Protein AF-A0A3E0TW76-F1 (afdb_monomer_lite)

Sequence (184 aa):
MNSSKKVNTGFTLIELVVVIVILGILAAVAAPRFINLASDAHESVFNATFGNFRSGMDLAHYKWQASGAPTGAGAIDLVDDLDFNSLGYPAGTDDGTQVSSPQDCLAVFNGVLNTDLIAAIPAGDGNGIKNLAANVDVAVTNNADTCYYTFVSESKAVGYNARQFRYLYTTGDVVEFPAGFTIP

InterPro domains:
  IPR012902 Prokaryotic N-terminal methylation site [PF07963] (8-30)
  IPR012902 Prokaryotic N-terminal methylation site [PS00409] (9-29)
  IPR012902 Prokaryotic N-terminal methylation site [TIGR02532] (9-31)
  IPR045584 Pilin-like [SSF54523] (11-178)

Structure (mmCIF, N/CA/C/O backbone):
data_AF-A0A3E0TW76-F1
#
_entry.id   AF-A0A3E0TW76-F1
#
loop_
_atom_site.group_PDB
_atom_site.id
_atom_site.type_symbol
_atom_site.label_atom_id
_atom_site.label_alt_id
_atom_site.label_comp_id
_atom_site.label_asym_id
_atom_site.label_entity_id
_atom_site.label_seq_id
_atom_site.pdbx_PDB_ins_code
_atom_site.Cartn_x
_atom_site.Cartn_y
_atom_site.Cartn_z
_atom_site.occupancy
_atom_site.B_iso_or_equiv
_atom_site.auth_seq_id
_atom_site.auth_comp_id
_atom_site.auth_asym_id
_atom_site.auth_atom_id
_atom_site.pdbx_PDB_model_num
ATOM 1 N N . MET A 1 1 ? -54.229 47.141 27.190 1.00 50.56 1 MET A N 1
ATOM 2 C CA . MET A 1 1 ? -52.940 46.426 27.051 1.00 50.56 1 MET A CA 1
ATOM 3 C C . MET A 1 1 ? -53.164 44.992 27.502 1.00 50.56 1 MET A C 1
ATOM 5 O O . MET A 1 1 ? -53.262 44.759 28.698 1.00 50.56 1 MET A O 1
ATOM 9 N N . ASN A 1 2 ? -53.381 44.061 26.570 1.00 48.06 2 ASN A N 1
ATOM 10 C CA . ASN A 1 2 ? -53.657 42.665 26.914 1.00 48.06 2 ASN A CA 1
ATOM 11 C C . ASN A 1 2 ? -52.320 41.916 27.010 1.00 48.06 2 ASN A C 1
ATOM 13 O O . ASN A 1 2 ? -51.624 41.768 26.007 1.00 48.06 2 ASN A O 1
ATOM 17 N N . SER A 1 3 ? -51.918 41.537 28.224 1.00 64.62 3 SER A N 1
ATOM 18 C CA . SER A 1 3 ? -50.638 40.871 28.477 1.00 64.62 3 SER A CA 1
ATOM 19 C C . SER A 1 3 ? -50.793 39.368 28.246 1.00 64.62 3 SER A C 1
ATOM 21 O O . SER A 1 3 ? -51.400 38.661 29.050 1.00 64.62 3 SER A O 1
ATOM 23 N N . SER A 1 4 ? -50.278 38.885 27.115 1.00 64.81 4 SER A N 1
ATOM 24 C CA . SER A 1 4 ? -50.214 37.459 26.792 1.00 64.81 4 SER A CA 1
ATOM 25 C C . SER A 1 4 ? -49.221 36.766 27.732 1.00 64.81 4 SER A C 1
ATOM 27 O O . SER A 1 4 ? -48.008 36.862 27.542 1.00 64.81 4 SER A O 1
ATOM 29 N N . LYS A 1 5 ? -49.723 36.057 28.752 1.00 66.00 5 LYS A N 1
ATOM 30 C CA . LYS A 1 5 ? -48.912 35.178 29.610 1.00 66.00 5 LYS A CA 1
ATOM 31 C C . LYS A 1 5 ? -48.289 34.071 28.752 1.00 66.00 5 LYS A C 1
ATOM 33 O O . LYS A 1 5 ? -48.994 33.179 28.291 1.00 66.00 5 LYS A O 1
ATOM 38 N N . LYS A 1 6 ? -46.967 34.103 28.558 1.00 68.62 6 LYS A N 1
ATOM 39 C CA . LYS A 1 6 ? -46.224 32.943 28.048 1.00 68.62 6 LYS A CA 1
ATOM 40 C C . LYS A 1 6 ? -46.220 31.857 29.125 1.00 68.62 6 LYS A C 1
ATOM 42 O O . LYS A 1 6 ? -45.732 32.084 30.230 1.00 68.62 6 LYS A O 1
ATOM 47 N N . VAL A 1 7 ? -46.787 30.697 28.808 1.00 71.62 7 VAL A N 1
ATOM 48 C CA . VAL A 1 7 ? -46.687 29.493 29.636 1.00 71.62 7 VAL A CA 1
ATOM 49 C C . VAL A 1 7 ? -45.304 28.898 29.393 1.00 71.62 7 VAL A C 1
ATOM 51 O O . VAL A 1 7 ? -45.018 28.428 28.297 1.00 71.62 7 VAL A O 1
ATOM 54 N N . ASN A 1 8 ? -44.434 28.945 30.400 1.00 67.31 8 ASN A N 1
ATOM 55 C CA . ASN A 1 8 ? -43.182 28.197 30.375 1.00 67.31 8 ASN A CA 1
ATOM 56 C C . ASN A 1 8 ? -43.499 26.751 30.769 1.00 67.31 8 ASN A C 1
ATOM 58 O O . ASN A 1 8 ? -43.614 26.434 31.952 1.00 67.31 8 ASN A O 1
ATOM 62 N N . THR A 1 9 ? -43.695 25.887 29.777 1.00 74.69 9 THR A N 1
ATOM 63 C CA . THR A 1 9 ? -43.746 24.435 29.969 1.00 74.69 9 THR A CA 1
ATOM 64 C C . THR A 1 9 ? -42.329 23.940 30.247 1.00 74.69 9 THR A C 1
ATOM 66 O O . THR A 1 9 ? -41.516 23.833 29.331 1.00 74.69 9 THR A O 1
ATOM 69 N N . GLY A 1 10 ? -42.003 23.717 31.521 1.00 75.19 10 GLY A N 1
ATOM 70 C CA . GLY A 1 10 ? -40.748 23.079 31.920 1.00 75.19 10 GLY A CA 1
ATOM 71 C C . GLY A 1 10 ? -40.769 21.577 31.628 1.00 75.19 10 GLY A C 1
ATOM 72 O O . GLY A 1 10 ? -41.816 20.943 31.743 1.00 75.19 10 GLY A O 1
ATOM 73 N N . PHE A 1 11 ? -39.611 21.022 31.264 1.00 80.25 11 PHE A N 1
ATOM 74 C CA . PHE A 1 11 ? -39.403 19.579 31.115 1.00 80.25 11 PHE A CA 1
ATOM 75 C C . PHE A 1 11 ? -39.557 18.888 32.476 1.00 80.25 11 PHE A C 1
ATOM 77 O O . PHE A 1 11 ? -39.113 19.424 33.497 1.00 80.25 11 PHE A O 1
ATOM 84 N N . THR A 1 12 ? -40.178 17.709 32.519 1.00 90.25 12 THR A N 1
ATOM 85 C CA . THR A 1 12 ? -40.332 16.979 33.786 1.00 90.25 12 THR A CA 1
ATOM 86 C C . THR A 1 12 ? -39.056 16.199 34.125 1.00 90.25 12 THR A C 1
ATOM 88 O O . THR A 1 12 ? -38.342 15.734 33.237 1.00 90.25 12 THR A O 1
ATOM 91 N N . LEU A 1 13 ? -38.751 16.024 35.418 1.00 90.25 13 LEU A N 1
ATOM 92 C CA . LEU A 1 13 ? -37.566 15.256 35.843 1.00 90.25 13 LEU A CA 1
ATOM 93 C C . LEU A 1 13 ? -37.613 13.806 35.338 1.00 90.25 13 LEU A C 1
ATOM 95 O O . LEU A 1 13 ? -36.586 13.262 34.945 1.00 90.25 13 LEU A O 1
ATOM 99 N N . ILE A 1 14 ? -38.804 13.197 35.305 1.00 92.44 14 ILE A N 1
ATOM 100 C CA . ILE A 1 14 ? -38.995 11.829 34.802 1.00 92.44 14 ILE A CA 1
ATOM 101 C C . ILE A 1 14 ? -38.651 11.722 33.311 1.00 92.44 14 ILE A C 1
ATOM 103 O O . ILE A 1 14 ? -38.035 10.750 32.889 1.00 92.44 14 ILE A O 1
ATOM 107 N N . GLU A 1 15 ? -38.988 12.737 32.522 1.00 91.25 15 GLU A N 1
ATOM 108 C CA . GLU A 1 15 ? -38.760 12.764 31.077 1.00 91.25 15 GLU A CA 1
ATOM 109 C C . GLU A 1 15 ? -37.266 12.853 30.758 1.00 91.25 15 GLU A C 1
ATOM 111 O O . GLU A 1 15 ? -36.769 12.123 29.905 1.00 91.25 15 GLU A O 1
ATOM 116 N N . LEU A 1 16 ? -36.515 13.645 31.528 1.00 91.62 16 LEU A N 1
ATOM 117 C CA . LEU A 1 16 ? -35.059 13.687 31.409 1.00 91.62 16 LEU A CA 1
ATOM 118 C C . LEU A 1 16 ? -34.404 12.360 31.836 1.00 91.62 16 LEU A C 1
ATOM 120 O O . LEU A 1 16 ? -33.486 11.889 31.164 1.00 91.62 16 LEU A O 1
ATOM 124 N N . VAL A 1 17 ? -34.897 11.721 32.904 1.00 94.56 17 VAL A N 1
ATOM 125 C CA . VAL A 1 17 ? -34.381 10.423 33.377 1.00 94.56 17 VAL A CA 1
ATOM 126 C C . VAL A 1 17 ? -34.631 9.308 32.359 1.00 94.56 17 VAL A C 1
ATOM 128 O O . VAL A 1 17 ? -33.732 8.523 32.068 1.00 94.56 17 VAL A O 1
ATOM 131 N N . VAL A 1 18 ?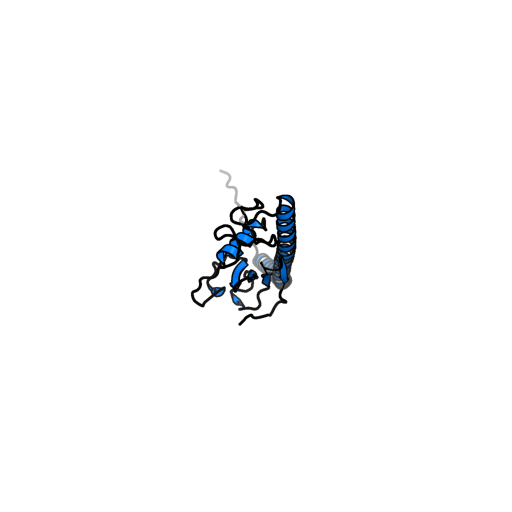 -35.827 9.237 31.774 1.00 95.12 18 VAL A N 1
ATOM 132 C CA . VAL A 1 18 ? -36.144 8.216 30.766 1.00 95.12 18 VAL A CA 1
ATOM 133 C C . VAL A 1 18 ? -35.265 8.383 29.524 1.00 95.12 18 VAL A C 1
ATOM 135 O O . VAL A 1 18 ? -34.766 7.388 29.001 1.00 95.12 18 VAL A O 1
ATOM 138 N N . VAL A 1 19 ? -34.997 9.618 29.088 1.00 95.44 19 VAL A N 1
ATOM 139 C CA . VAL A 1 19 ? -34.123 9.878 27.932 1.00 95.44 19 VAL A CA 1
ATOM 140 C C . VAL A 1 19 ? -32.701 9.378 28.180 1.00 95.44 19 VAL A C 1
ATOM 142 O O . VAL A 1 19 ? -32.167 8.655 27.340 1.00 95.44 19 VAL A O 1
ATOM 145 N N . ILE A 1 20 ? -32.090 9.686 29.329 1.00 95.81 20 ILE A N 1
ATOM 146 C CA . ILE A 1 20 ? -30.723 9.214 29.616 1.00 95.81 20 ILE A CA 1
ATOM 147 C C . ILE A 1 20 ? -30.656 7.690 29.774 1.00 95.81 20 ILE A C 1
ATOM 149 O O . ILE A 1 20 ? -29.659 7.089 29.381 1.00 95.81 20 ILE A O 1
ATOM 153 N N . VAL A 1 21 ? -31.714 7.048 30.287 1.00 96.62 21 VAL A N 1
ATOM 154 C CA . VAL A 1 21 ? -31.793 5.581 30.380 1.00 96.62 21 VAL A CA 1
ATOM 155 C C . VAL A 1 21 ? -31.866 4.957 28.988 1.00 96.62 21 VAL A C 1
ATOM 157 O O . VAL A 1 21 ? -31.119 4.024 28.701 1.00 96.62 21 VAL A O 1
ATOM 160 N N . ILE A 1 22 ? -32.711 5.490 28.100 1.00 96.94 22 ILE A N 1
ATOM 161 C CA . ILE A 1 22 ? -32.808 5.013 26.715 1.00 96.94 22 ILE A CA 1
ATOM 162 C C . ILE A 1 22 ? -31.471 5.210 25.989 1.00 96.94 22 ILE A C 1
ATOM 164 O O . ILE A 1 22 ? -30.974 4.267 25.373 1.00 96.94 22 ILE A O 1
ATOM 168 N N . LEU A 1 23 ? -30.850 6.391 26.106 1.00 96.50 23 LEU A N 1
ATOM 169 C CA . LEU A 1 23 ? -29.531 6.658 25.522 1.00 96.50 23 LEU A CA 1
ATOM 170 C C . LEU A 1 23 ? -28.453 5.723 26.091 1.00 96.50 23 LEU A C 1
ATOM 172 O O . LEU A 1 23 ? -27.610 5.245 25.336 1.00 96.50 23 LEU A O 1
ATOM 176 N N . GLY A 1 24 ? -28.509 5.401 27.387 1.00 96.75 24 GLY A N 1
ATOM 177 C CA . GLY A 1 24 ? -27.600 4.450 28.028 1.00 96.75 24 GLY A CA 1
ATOM 178 C C . GLY A 1 24 ? -27.726 3.030 27.471 1.00 96.75 24 GLY A C 1
ATOM 179 O O . GLY A 1 24 ? -26.714 2.397 27.172 1.00 96.75 24 GLY A O 1
ATOM 180 N N . ILE A 1 25 ? -28.954 2.542 27.264 1.00 96.75 25 ILE A N 1
ATOM 181 C CA . ILE A 1 25 ? -29.200 1.216 26.672 1.00 96.75 25 ILE A CA 1
ATOM 182 C C . ILE A 1 25 ? -28.726 1.182 25.214 1.00 96.75 25 ILE A C 1
ATOM 184 O O . ILE A 1 25 ? -28.032 0.243 24.822 1.00 96.75 25 ILE A O 1
ATOM 188 N N . LEU A 1 26 ? -29.053 2.213 24.422 1.00 96.44 26 LEU A N 1
ATOM 189 C CA . LEU A 1 26 ? -28.612 2.322 23.027 1.00 96.44 26 LEU A CA 1
ATOM 190 C C . LEU A 1 26 ? -27.082 2.354 22.917 1.00 96.44 26 LEU A C 1
ATOM 192 O O . LEU A 1 26 ? -26.518 1.662 22.070 1.00 96.44 26 LEU A O 1
ATOM 196 N N . ALA A 1 27 ? -26.405 3.092 23.799 1.00 92.81 27 ALA A N 1
ATOM 197 C CA . ALA A 1 27 ? -24.947 3.136 23.841 1.00 92.81 27 ALA A CA 1
ATOM 198 C C . ALA A 1 27 ? -24.338 1.770 24.201 1.00 92.81 27 ALA A C 1
ATOM 200 O O . ALA A 1 27 ? -23.388 1.336 23.549 1.00 92.81 27 ALA A O 1
ATOM 201 N N . ALA A 1 28 ? -24.908 1.061 25.182 1.00 93.94 28 ALA A N 1
ATOM 202 C CA . ALA A 1 28 ? -24.406 -0.240 25.626 1.00 93.94 28 ALA A CA 1
ATOM 203 C C . ALA A 1 28 ? -24.466 -1.317 24.528 1.00 93.94 28 ALA A C 1
ATOM 205 O O . ALA A 1 28 ? -23.555 -2.138 24.427 1.00 93.94 28 ALA A O 1
ATOM 206 N N . VAL A 1 29 ? -25.503 -1.309 23.681 1.00 92.69 29 VAL A N 1
ATOM 207 C CA . VAL A 1 29 ? -25.623 -2.270 22.567 1.00 92.69 29 VAL A CA 1
ATOM 208 C C . VAL A 1 29 ? -24.840 -1.851 21.320 1.00 92.69 29 VAL A C 1
ATOM 210 O O . VAL A 1 29 ? -24.389 -2.713 20.565 1.00 92.69 29 VAL A O 1
ATOM 213 N N . ALA A 1 30 ? -24.667 -0.546 21.087 1.00 89.44 30 ALA A N 1
ATOM 214 C CA . ALA A 1 30 ? -23.972 -0.029 19.910 1.00 89.44 30 ALA A CA 1
ATOM 215 C C . ALA A 1 30 ? -22.442 -0.067 20.051 1.00 89.44 30 ALA A C 1
ATOM 217 O O . ALA A 1 30 ? -21.754 -0.352 19.070 1.00 89.44 30 ALA A O 1
ATOM 218 N N . ALA A 1 31 ? -21.904 0.173 21.253 1.00 87.00 31 ALA A N 1
ATOM 219 C CA . ALA A 1 31 ? -20.462 0.306 21.465 1.00 87.00 31 ALA A CA 1
ATOM 220 C C . ALA A 1 31 ? -19.637 -0.922 21.011 1.00 87.00 31 ALA A C 1
ATOM 222 O O . ALA A 1 31 ? -18.668 -0.722 20.277 1.00 87.00 31 ALA A O 1
ATOM 223 N N . PRO A 1 32 ? -20.008 -2.184 21.325 1.00 83.94 32 PRO A N 1
ATOM 224 C CA . PRO A 1 32 ? -19.229 -3.346 20.883 1.00 83.94 32 PRO A CA 1
ATOM 225 C C . PRO A 1 32 ? -19.228 -3.525 19.359 1.00 83.94 32 PRO A C 1
ATOM 227 O O . PRO A 1 32 ? -18.218 -3.910 18.777 1.00 83.94 32 PRO A O 1
ATOM 230 N N . ARG A 1 33 ? -20.351 -3.219 18.693 1.00 83.69 33 ARG A N 1
ATOM 231 C CA . ARG A 1 33 ? -20.452 -3.307 17.227 1.00 83.69 33 ARG A CA 1
ATOM 232 C C . ARG A 1 33 ? -19.606 -2.249 16.534 1.00 83.69 33 ARG A C 1
ATOM 234 O O . ARG A 1 33 ? -19.002 -2.544 15.511 1.00 83.69 33 ARG A O 1
ATOM 241 N N . PHE A 1 34 ? -19.565 -1.042 17.091 1.00 82.19 34 PHE A N 1
ATOM 242 C CA . PHE A 1 34 ? -18.766 0.047 16.542 1.00 82.19 34 PHE A CA 1
ATOM 243 C C . PHE A 1 34 ? -17.263 -0.270 16.577 1.00 82.19 34 PHE A C 1
ATOM 245 O O . PHE A 1 34 ? -16.566 0.000 15.606 1.00 82.19 34 PHE A O 1
ATOM 252 N N . ILE A 1 35 ? -16.782 -0.902 17.654 1.00 79.25 35 ILE A N 1
ATOM 253 C CA . ILE A 1 35 ? -15.375 -1.317 17.785 1.00 79.25 35 ILE A CA 1
ATOM 254 C C . ILE A 1 35 ? -15.000 -2.361 16.722 1.00 79.25 35 ILE A C 1
ATOM 256 O O . ILE A 1 35 ? -13.978 -2.205 16.061 1.00 79.25 35 ILE A O 1
ATOM 260 N N . ASN A 1 36 ? -15.835 -3.383 16.510 1.00 79.44 36 ASN A N 1
ATOM 261 C CA . ASN A 1 36 ? -15.559 -4.413 15.499 1.00 79.44 36 ASN A CA 1
ATOM 262 C C . ASN A 1 36 ? -15.603 -3.849 14.071 1.00 79.44 36 ASN A C 1
ATOM 264 O O . ASN A 1 36 ? -14.738 -4.161 13.264 1.00 79.44 36 ASN A O 1
ATOM 268 N N . LEU A 1 37 ? -16.559 -2.956 13.782 1.00 82.94 37 LEU A N 1
ATOM 269 C CA . LEU A 1 37 ? -16.687 -2.341 12.460 1.00 82.94 37 LEU A CA 1
ATOM 270 C C . LEU A 1 37 ? -15.447 -1.526 12.066 1.00 82.94 37 LEU A C 1
ATOM 272 O O . LEU A 1 37 ? -15.094 -1.493 10.892 1.00 82.94 37 LEU A O 1
ATOM 276 N N . ALA A 1 38 ? -14.792 -0.866 13.025 1.00 80.69 38 ALA A N 1
ATOM 277 C CA . ALA A 1 38 ? -13.563 -0.128 12.753 1.00 80.69 38 ALA A CA 1
ATOM 278 C C . ALA A 1 38 ? -12.426 -1.061 12.301 1.00 80.69 38 ALA A C 1
ATOM 280 O O . ALA A 1 38 ? -11.737 -0.744 11.333 1.00 80.69 38 ALA A O 1
ATOM 281 N N . SER A 1 39 ? -12.292 -2.224 12.949 1.00 80.38 39 SER A N 1
ATOM 282 C CA . SER A 1 39 ? -11.278 -3.222 12.593 1.00 80.38 39 SER A CA 1
ATOM 283 C C . SER A 1 39 ? -11.565 -3.890 11.251 1.00 80.38 39 SER A C 1
ATOM 285 O O . SER A 1 39 ? -10.690 -3.938 10.387 1.00 80.38 39 SER A O 1
ATOM 287 N N . ASP A 1 40 ? -12.820 -4.282 11.013 1.00 83.81 40 ASP A N 1
ATOM 288 C CA . ASP A 1 40 ? -13.251 -4.838 9.726 1.00 83.81 40 ASP A CA 1
ATOM 289 C C . ASP A 1 40 ? -13.025 -3.833 8.578 1.00 83.81 40 ASP A C 1
ATOM 291 O O . ASP A 1 40 ? -12.599 -4.198 7.478 1.00 83.81 40 ASP A O 1
ATOM 295 N N . ALA A 1 41 ? -13.280 -2.542 8.826 1.00 85.62 41 ALA A N 1
ATOM 296 C CA . ALA A 1 41 ? -13.028 -1.485 7.854 1.00 85.62 41 ALA A CA 1
ATOM 297 C C . ALA A 1 41 ? -11.532 -1.340 7.552 1.00 85.62 41 ALA A C 1
ATOM 299 O O . ALA A 1 41 ? -11.156 -1.246 6.383 1.00 85.62 41 ALA A O 1
ATOM 300 N N . HIS A 1 42 ? -10.673 -1.364 8.574 1.00 83.56 42 HIS A N 1
ATOM 301 C CA . HIS A 1 42 ? -9.227 -1.308 8.379 1.00 83.56 42 HIS A CA 1
ATOM 302 C C . HIS A 1 42 ? -8.712 -2.514 7.582 1.00 83.56 42 HIS A C 1
ATOM 304 O O . HIS A 1 42 ? -7.933 -2.355 6.637 1.00 83.56 42 HIS A O 1
ATOM 310 N N . GLU A 1 43 ? -9.209 -3.713 7.894 1.00 85.62 43 GLU A N 1
ATOM 311 C CA . GLU A 1 43 ? -8.870 -4.933 7.167 1.00 85.62 43 GLU A CA 1
ATOM 312 C C . GLU A 1 43 ? -9.278 -4.844 5.690 1.00 85.62 43 GLU A C 1
ATOM 314 O O . GLU A 1 43 ? -8.497 -5.188 4.795 1.00 85.62 43 GLU A O 1
ATOM 319 N N . SER A 1 44 ? -10.478 -4.322 5.425 1.00 90.19 44 SER A N 1
ATOM 320 C CA . SER A 1 44 ? -10.974 -4.098 4.070 1.00 90.19 44 SER A CA 1
ATOM 321 C C . SER A 1 44 ? -10.111 -3.100 3.295 1.00 90.19 44 SER A C 1
ATOM 323 O O . SER A 1 44 ? -9.842 -3.331 2.116 1.00 90.19 44 SER A O 1
ATOM 325 N N . VAL A 1 45 ? -9.671 -2.006 3.927 1.00 90.75 45 VAL A N 1
ATOM 326 C CA . VAL A 1 45 ? -8.808 -1.000 3.285 1.00 90.75 45 VAL A CA 1
ATOM 327 C C . VAL A 1 45 ? -7.445 -1.598 2.939 1.00 90.75 45 VAL A C 1
ATOM 329 O O . VAL A 1 45 ? -6.956 -1.387 1.827 1.00 90.75 45 VAL A O 1
ATOM 332 N N . PHE A 1 46 ? -6.854 -2.394 3.836 1.00 91.25 46 PHE A N 1
ATOM 333 C CA . PHE A 1 46 ? -5.610 -3.106 3.538 1.00 91.25 46 PHE A CA 1
ATOM 334 C C . PHE A 1 46 ? -5.785 -4.050 2.343 1.00 91.25 46 PHE A C 1
ATOM 336 O O . PHE A 1 46 ? -5.014 -3.974 1.389 1.00 91.25 46 PHE A O 1
ATOM 343 N N . ASN A 1 47 ? -6.810 -4.911 2.365 1.00 92.31 47 ASN A N 1
ATOM 344 C CA . ASN A 1 47 ? -7.036 -5.907 1.311 1.00 92.31 47 ASN A CA 1
ATOM 345 C C . ASN A 1 47 ? -7.255 -5.240 -0.054 1.00 92.31 47 ASN A C 1
ATOM 347 O O . ASN A 1 47 ? -6.696 -5.677 -1.061 1.00 92.31 47 ASN A O 1
ATOM 351 N N . ALA A 1 48 ? -8.030 -4.152 -0.076 1.00 94.62 48 ALA A N 1
ATOM 352 C CA . ALA A 1 48 ? -8.241 -3.349 -1.273 1.00 94.62 48 ALA A CA 1
ATOM 353 C C . ALA A 1 48 ? -6.929 -2.729 -1.771 1.00 94.62 48 ALA A C 1
ATOM 355 O O . ALA A 1 48 ? -6.612 -2.828 -2.954 1.00 94.62 48 ALA A O 1
ATOM 356 N N . THR A 1 49 ? -6.137 -2.139 -0.874 1.00 95.50 49 THR A N 1
ATOM 357 C CA . THR A 1 49 ? -4.872 -1.495 -1.252 1.00 95.50 49 THR A CA 1
ATOM 358 C C . THR A 1 49 ? -3.854 -2.504 -1.764 1.00 95.50 49 THR A C 1
ATOM 360 O O . THR A 1 49 ? -3.241 -2.262 -2.795 1.00 95.50 49 THR A O 1
ATOM 363 N N . PHE A 1 50 ? -3.709 -3.656 -1.108 1.00 95.06 50 PHE A N 1
ATOM 364 C CA . PHE A 1 50 ? -2.824 -4.734 -1.552 1.00 95.06 50 PHE A CA 1
ATOM 365 C C . PHE A 1 50 ? -3.202 -5.241 -2.953 1.00 95.06 50 PHE A C 1
ATOM 367 O O . PHE A 1 50 ? -2.343 -5.349 -3.831 1.00 95.06 50 PHE A O 1
ATOM 374 N N . GLY A 1 51 ? -4.493 -5.502 -3.189 1.00 95.56 51 GLY A N 1
ATOM 375 C CA . GLY A 1 51 ? -4.988 -5.933 -4.499 1.00 95.56 51 GLY A CA 1
ATOM 376 C C . GLY A 1 51 ? -4.789 -4.878 -5.591 1.00 95.56 51 GLY A C 1
ATOM 377 O O . GLY A 1 51 ? -4.346 -5.204 -6.697 1.00 95.56 51 GLY A O 1
ATOM 378 N N . ASN A 1 52 ? -5.058 -3.610 -5.271 1.00 96.06 52 ASN A N 1
ATOM 379 C CA . ASN A 1 52 ? -4.848 -2.486 -6.183 1.00 96.06 52 ASN A CA 1
ATOM 380 C C . ASN A 1 52 ? -3.366 -2.285 -6.493 1.00 96.06 52 ASN A C 1
ATOM 382 O O . ASN A 1 52 ? -3.019 -2.090 -7.652 1.00 96.06 52 ASN A O 1
ATOM 386 N N . PHE A 1 53 ? -2.497 -2.389 -5.486 1.00 96.75 53 PHE A N 1
ATOM 387 C CA . PHE A 1 53 ? -1.057 -2.236 -5.656 1.00 96.75 53 PHE A CA 1
ATOM 388 C C . PHE A 1 53 ? -0.529 -3.325 -6.584 1.00 96.75 53 PHE A C 1
ATOM 390 O O . PHE A 1 53 ? 0.096 -3.013 -7.589 1.00 96.75 53 PHE A O 1
ATOM 397 N N . ARG A 1 54 ? -0.873 -4.595 -6.333 1.00 96.25 54 ARG A N 1
ATOM 398 C CA . ARG A 1 54 ? -0.495 -5.709 -7.214 1.00 96.25 54 ARG A CA 1
ATOM 399 C C . ARG A 1 54 ? -0.967 -5.493 -8.656 1.00 96.25 54 ARG A C 1
ATOM 401 O O . ARG A 1 54 ? -0.181 -5.645 -9.583 1.00 96.25 54 ARG A O 1
ATOM 408 N N . SER A 1 55 ? -2.222 -5.087 -8.837 1.00 95.75 55 SER A N 1
ATOM 409 C CA . SER A 1 55 ? -2.777 -4.810 -10.170 1.00 95.75 55 SER A CA 1
ATOM 410 C C . SER A 1 55 ? -2.075 -3.632 -10.857 1.00 95.75 55 SER A C 1
ATOM 412 O O . SER A 1 55 ? -1.859 -3.653 -12.067 1.00 95.75 55 SER A O 1
ATOM 414 N N . GLY A 1 56 ? -1.702 -2.605 -10.091 1.00 94.81 56 GLY A N 1
ATOM 415 C CA . GLY A 1 56 ? -0.942 -1.464 -10.584 1.00 94.81 56 GLY A CA 1
ATOM 416 C C . GLY A 1 56 ? 0.484 -1.844 -10.989 1.00 94.81 56 GLY A C 1
ATOM 417 O O . GLY A 1 56 ? 0.955 -1.384 -12.025 1.00 94.81 56 GLY A O 1
ATOM 418 N N . MET A 1 57 ? 1.142 -2.731 -10.237 1.00 95.38 57 MET A N 1
ATOM 419 C CA . MET A 1 57 ? 2.459 -3.273 -10.591 1.00 95.38 57 MET A CA 1
ATOM 420 C C . MET A 1 57 ? 2.408 -4.056 -11.908 1.00 95.38 57 MET A C 1
ATOM 422 O O . MET A 1 57 ? 3.251 -3.847 -12.781 1.00 95.38 57 MET A O 1
ATOM 426 N N . ASP A 1 58 ? 1.386 -4.900 -12.088 1.00 95.06 58 ASP A N 1
ATOM 427 C CA . ASP A 1 58 ? 1.167 -5.633 -13.341 1.00 95.06 58 ASP A CA 1
ATOM 428 C C . ASP A 1 58 ? 0.937 -4.661 -14.513 1.00 95.06 58 ASP A C 1
ATOM 430 O O . ASP A 1 58 ? 1.532 -4.803 -15.583 1.00 95.06 58 ASP A O 1
ATOM 434 N N . LEU A 1 59 ? 0.123 -3.619 -14.307 1.00 94.00 59 LEU A N 1
ATOM 435 C CA . LEU A 1 59 ? -0.108 -2.575 -15.307 1.00 94.00 59 LEU A CA 1
ATOM 436 C C . LEU A 1 59 ? 1.179 -1.818 -15.665 1.00 94.00 59 LEU A C 1
ATOM 438 O O . LEU A 1 59 ? 1.420 -1.560 -16.847 1.00 94.00 59 LEU A O 1
ATOM 442 N N . ALA A 1 60 ? 2.003 -1.478 -14.673 1.00 93.62 60 ALA A N 1
ATOM 443 C CA . ALA A 1 60 ? 3.300 -0.839 -14.870 1.00 93.62 60 ALA A CA 1
ATOM 444 C C . ALA A 1 60 ? 4.208 -1.694 -15.751 1.00 93.62 60 ALA A C 1
ATOM 446 O O . ALA A 1 60 ? 4.743 -1.215 -16.753 1.00 93.62 60 ALA A O 1
ATOM 447 N N . HIS A 1 61 ? 4.296 -2.983 -15.433 1.00 93.81 61 HIS A N 1
ATOM 448 C CA . HIS A 1 61 ? 5.076 -3.940 -16.198 1.00 93.81 61 HIS A CA 1
ATOM 449 C C . HIS A 1 61 ? 4.566 -4.085 -17.642 1.00 93.81 61 HIS A C 1
ATOM 451 O O . HIS A 1 61 ? 5.353 -4.090 -18.590 1.00 93.81 61 HIS A O 1
ATOM 457 N N . TYR A 1 62 ? 3.248 -4.133 -17.854 1.00 93.56 62 TYR A N 1
ATOM 458 C CA . TYR A 1 62 ? 2.683 -4.198 -19.205 1.00 93.56 62 TYR A CA 1
ATOM 459 C C . TYR A 1 62 ? 2.932 -2.934 -20.020 1.00 93.56 62 TYR A C 1
ATOM 461 O O . TYR A 1 62 ? 3.281 -3.030 -21.199 1.00 93.56 62 TYR A O 1
ATOM 469 N N . LYS A 1 63 ? 2.796 -1.750 -19.411 1.00 92.38 63 LYS A N 1
ATOM 470 C CA . LYS A 1 63 ? 3.167 -0.497 -20.078 1.00 92.38 63 LYS A CA 1
ATOM 471 C C . LYS A 1 63 ? 4.646 -0.499 -20.458 1.00 92.38 63 LYS A C 1
ATOM 473 O O . LYS A 1 63 ? 4.979 -0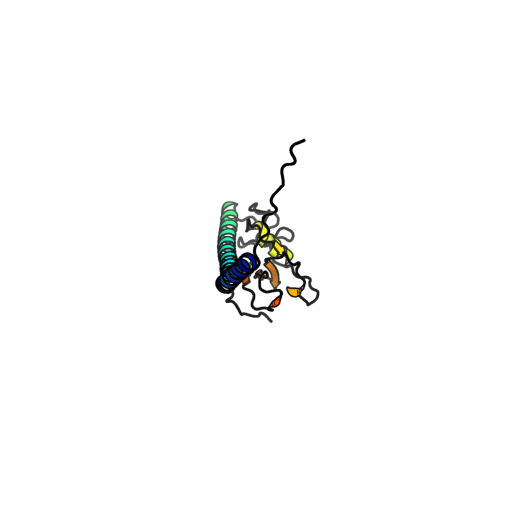.077 -21.559 1.00 92.38 63 LYS A O 1
ATOM 478 N N . TRP A 1 64 ? 5.515 -1.027 -19.600 1.00 92.81 64 TRP A N 1
ATOM 479 C CA . TRP A 1 64 ? 6.948 -1.118 -19.874 1.00 92.81 64 TRP A CA 1
ATOM 480 C C . TRP A 1 64 ? 7.264 -1.969 -21.093 1.00 92.81 64 TRP A C 1
ATOM 482 O O . TRP A 1 64 ? 7.989 -1.531 -21.989 1.00 92.81 64 TRP A O 1
ATOM 492 N N . GLN A 1 65 ? 6.644 -3.143 -21.185 1.00 93.25 65 GLN A N 1
ATOM 493 C CA . GLN A 1 65 ? 6.776 -3.998 -22.359 1.00 93.25 65 GLN A CA 1
ATOM 494 C C . GLN A 1 65 ? 6.245 -3.307 -23.624 1.00 93.25 65 GLN A C 1
ATOM 496 O O . GLN A 1 65 ? 6.901 -3.336 -24.666 1.00 93.25 65 GLN A O 1
ATOM 501 N N . ALA A 1 66 ? 5.083 -2.652 -23.533 1.00 93.00 66 ALA A N 1
ATOM 502 C CA . ALA A 1 66 ? 4.459 -1.961 -24.661 1.00 93.00 66 ALA A CA 1
ATOM 503 C C . ALA A 1 66 ? 5.282 -0.761 -25.163 1.00 93.00 66 ALA A C 1
ATOM 505 O O . ALA A 1 66 ? 5.304 -0.495 -26.364 1.00 93.00 66 ALA A O 1
ATOM 506 N N . SER A 1 67 ? 5.993 -0.077 -24.266 1.00 91.69 67 SER A N 1
ATOM 507 C CA . SER A 1 67 ? 6.880 1.049 -24.581 1.00 91.69 67 SER A CA 1
ATOM 508 C C . SER A 1 67 ? 8.257 0.626 -25.110 1.00 91.69 67 SER A C 1
ATOM 510 O O . SER A 1 67 ? 9.110 1.478 -25.345 1.00 91.69 67 SER A O 1
ATOM 512 N N . GLY A 1 68 ? 8.493 -0.673 -25.323 1.00 91.12 68 GLY A N 1
ATOM 513 C CA . GLY A 1 68 ? 9.754 -1.178 -25.869 1.00 91.12 68 GLY A CA 1
ATOM 514 C C . GLY A 1 68 ? 10.854 -1.370 -24.826 1.00 91.12 68 GLY A C 1
ATOM 515 O O . GLY A 1 68 ? 12.029 -1.281 -25.176 1.00 91.12 68 GLY A O 1
ATOM 516 N N . ALA A 1 69 ? 10.478 -1.655 -23.576 1.00 90.00 69 ALA A N 1
ATOM 517 C CA . ALA A 1 69 ? 11.389 -1.932 -22.468 1.00 90.00 69 ALA A CA 1
ATOM 518 C C . ALA A 1 69 ? 12.362 -0.778 -22.121 1.00 90.00 69 ALA A C 1
ATOM 520 O O . ALA A 1 69 ? 13.576 -0.998 -22.045 1.00 90.00 69 ALA A O 1
ATOM 521 N N . PRO A 1 70 ? 11.867 0.461 -21.914 1.00 85.19 70 PRO A N 1
ATOM 522 C CA . PRO A 1 70 ? 12.721 1.589 -21.555 1.00 85.19 70 PRO A CA 1
ATOM 523 C C . PRO A 1 70 ? 13.340 1.391 -20.164 1.00 85.19 70 PRO A C 1
ATOM 525 O O . PRO A 1 70 ? 12.666 0.991 -19.221 1.00 85.19 70 PRO A O 1
ATOM 528 N N . THR A 1 71 ? 14.628 1.682 -20.013 1.00 76.88 71 THR A N 1
ATOM 529 C CA . THR A 1 71 ? 15.328 1.596 -18.720 1.00 76.88 71 THR A CA 1
ATOM 530 C C . THR A 1 71 ? 15.838 2.962 -18.294 1.00 76.88 71 THR A C 1
ATOM 532 O O . THR A 1 71 ? 16.308 3.721 -19.143 1.00 76.88 71 THR A O 1
ATOM 535 N N . GLY A 1 72 ? 15.859 3.219 -16.988 1.00 72.25 72 GLY A N 1
ATOM 536 C CA . GLY A 1 72 ? 16.377 4.463 -16.417 1.00 72.25 72 GLY A CA 1
ATOM 537 C C . GLY A 1 72 ? 15.274 5.434 -16.008 1.00 72.25 72 GLY A C 1
ATOM 538 O O . GLY A 1 72 ? 14.123 5.030 -15.858 1.00 72.25 72 GLY A O 1
ATOM 539 N N . ALA A 1 73 ? 15.668 6.691 -15.795 1.00 70.50 73 ALA A N 1
ATOM 540 C CA . ALA A 1 73 ? 14.820 7.691 -15.162 1.00 70.50 73 ALA A CA 1
ATOM 541 C C . ALA A 1 73 ? 13.649 8.161 -16.045 1.00 70.50 73 ALA A C 1
ATOM 543 O O . ALA A 1 73 ? 13.853 8.402 -17.238 1.00 70.50 73 ALA A O 1
ATOM 544 N N . GLY A 1 74 ? 12.454 8.313 -15.465 1.00 70.19 74 GLY A N 1
ATOM 545 C CA . GLY A 1 74 ? 11.233 8.780 -16.130 1.00 70.19 74 GLY A CA 1
ATOM 546 C C . GLY A 1 74 ? 10.823 7.904 -17.313 1.00 70.19 74 GLY A C 1
ATOM 547 O O . GLY A 1 74 ? 10.409 8.404 -18.360 1.00 70.19 74 GLY A O 1
ATOM 548 N N . ALA A 1 75 ? 11.023 6.589 -17.198 1.00 72.00 75 ALA A N 1
ATOM 549 C CA . ALA A 1 75 ? 10.845 5.670 -18.315 1.00 72.00 75 ALA A CA 1
ATOM 550 C C . ALA A 1 75 ? 9.370 5.524 -18.730 1.00 72.00 75 ALA A C 1
ATOM 552 O O . ALA A 1 75 ? 9.101 5.271 -19.910 1.00 72.00 75 ALA A O 1
ATOM 553 N N . ILE A 1 76 ? 8.421 5.654 -17.788 1.00 79.50 76 ILE A N 1
ATOM 554 C CA . ILE A 1 76 ? 6.979 5.518 -18.047 1.00 79.50 76 ILE A CA 1
ATOM 555 C C . ILE A 1 76 ? 6.150 6.400 -17.119 1.00 79.50 76 ILE A C 1
ATOM 557 O O . ILE A 1 76 ? 6.210 6.255 -15.902 1.00 79.50 76 ILE A O 1
ATOM 561 N N . ASP A 1 77 ? 5.257 7.177 -17.726 1.00 79.62 77 ASP A N 1
ATOM 562 C CA . ASP A 1 77 ? 4.195 7.910 -17.039 1.00 79.62 77 ASP A CA 1
ATOM 563 C C . ASP A 1 77 ? 2.993 6.987 -16.711 1.00 79.62 77 ASP A C 1
ATOM 565 O O . ASP A 1 77 ? 2.344 6.377 -17.589 1.00 79.62 77 ASP A O 1
ATOM 569 N N . LEU A 1 78 ? 2.717 6.834 -15.414 1.00 80.44 78 LEU A N 1
ATOM 570 C CA . LEU A 1 78 ? 1.568 6.117 -14.857 1.00 80.44 78 LEU A CA 1
ATOM 571 C C . LEU A 1 78 ? 0.649 7.064 -14.079 1.00 80.44 78 LEU A C 1
ATOM 573 O O . LEU A 1 78 ? -0.209 7.706 -14.680 1.00 80.44 78 LEU A O 1
ATOM 577 N N . VAL A 1 79 ? 0.753 7.051 -12.749 1.00 80.75 79 VAL A N 1
ATOM 578 C CA . VAL A 1 79 ? 0.246 8.106 -11.864 1.00 80.75 79 VAL A CA 1
ATOM 579 C C . VAL A 1 79 ? 1.355 9.137 -11.632 1.00 80.75 79 VAL A C 1
ATOM 581 O O . VAL A 1 79 ? 1.055 10.305 -11.404 1.00 80.75 79 VAL A O 1
ATOM 584 N N . ASP A 1 80 ? 2.613 8.697 -11.734 1.00 80.69 80 ASP A N 1
ATOM 585 C CA . ASP A 1 80 ? 3.829 9.504 -11.685 1.00 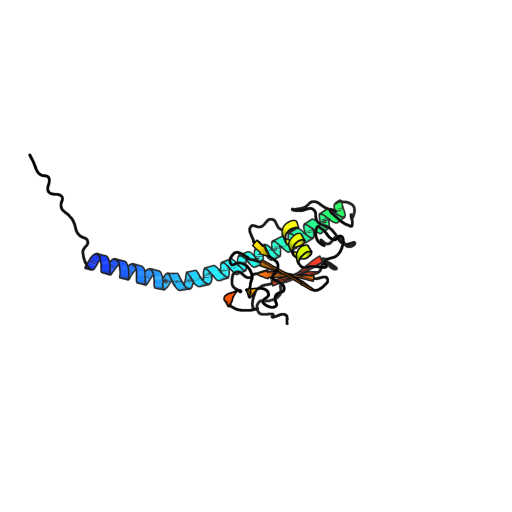80.69 80 ASP A CA 1
ATOM 586 C C . ASP A 1 80 ? 4.861 8.961 -12.699 1.00 80.69 80 ASP A C 1
ATOM 588 O O . ASP A 1 80 ? 4.675 7.861 -13.247 1.00 80.69 80 ASP A O 1
ATOM 592 N N . ASP A 1 81 ? 5.938 9.715 -12.928 1.00 85.31 81 ASP A N 1
ATOM 593 C CA . ASP A 1 81 ? 7.047 9.368 -13.828 1.00 85.31 81 ASP A CA 1
ATOM 594 C C . ASP A 1 81 ? 7.966 8.320 -13.180 1.00 85.31 81 ASP A C 1
ATOM 596 O O . ASP A 1 81 ? 8.992 8.638 -12.583 1.00 85.31 81 ASP A O 1
ATOM 600 N N . LEU A 1 82 ? 7.584 7.047 -13.288 1.00 89.69 82 LEU A N 1
ATOM 601 C CA . LEU A 1 82 ? 8.298 5.947 -12.646 1.00 89.69 82 LEU A CA 1
ATOM 602 C C . LEU A 1 82 ? 9.540 5.504 -13.428 1.00 89.69 82 LEU A C 1
ATOM 604 O O . LEU A 1 82 ? 9.533 5.340 -14.656 1.00 89.69 82 LEU A O 1
ATOM 608 N N . ASP A 1 83 ? 10.576 5.182 -12.663 1.00 90.19 83 ASP A N 1
ATOM 609 C CA . ASP A 1 83 ? 11.800 4.547 -13.124 1.00 90.19 83 ASP A CA 1
ATOM 610 C C . ASP A 1 83 ? 11.659 3.026 -13.066 1.00 90.19 83 ASP A C 1
ATOM 612 O O . ASP A 1 83 ? 10.993 2.480 -12.184 1.00 90.19 83 ASP A O 1
ATOM 616 N N . PHE A 1 84 ? 12.307 2.317 -13.994 1.00 91.31 84 PHE A N 1
ATOM 617 C CA . PHE A 1 84 ? 12.204 0.860 -14.106 1.00 91.31 84 PHE A CA 1
ATOM 618 C C . PHE A 1 84 ? 13.578 0.199 -14.157 1.00 91.31 84 PHE A C 1
ATOM 620 O O . PHE A 1 84 ? 14.507 0.685 -14.815 1.00 91.31 84 PHE A O 1
ATOM 627 N N . ASN A 1 85 ? 13.693 -0.964 -13.513 1.00 90.75 85 ASN A N 1
ATOM 628 C CA . ASN A 1 85 ? 14.854 -1.829 -13.683 1.00 90.75 85 ASN A CA 1
ATOM 629 C C . ASN A 1 85 ? 14.871 -2.500 -15.073 1.00 90.75 85 ASN A C 1
ATOM 631 O O . ASN A 1 85 ? 13.920 -2.424 -15.852 1.00 90.75 85 ASN A O 1
ATOM 635 N N . SER A 1 86 ? 15.953 -3.217 -15.384 1.00 90.75 86 SER A N 1
ATOM 636 C CA . SER A 1 86 ? 16.101 -3.944 -16.657 1.00 90.75 86 SER A CA 1
ATOM 637 C C . SER A 1 86 ? 15.103 -5.092 -16.859 1.00 90.75 86 SER A C 1
ATOM 639 O O . SER A 1 86 ? 15.021 -5.643 -17.956 1.00 90.75 86 SER A O 1
ATOM 641 N N . LEU A 1 87 ? 14.360 -5.459 -15.815 1.00 92.06 87 LEU A N 1
ATOM 642 C CA . LEU A 1 87 ? 13.329 -6.492 -15.827 1.00 92.06 87 LEU A CA 1
ATOM 643 C C . LEU A 1 87 ? 11.918 -5.901 -15.968 1.00 92.06 87 LEU A C 1
ATOM 645 O O . LEU A 1 87 ? 10.957 -6.661 -16.041 1.00 92.06 87 LEU A O 1
ATOM 649 N N . GLY A 1 88 ? 11.782 -4.573 -16.032 1.00 91.62 88 GLY A N 1
ATOM 650 C CA . GLY A 1 88 ? 10.496 -3.902 -16.189 1.00 91.62 88 GLY A CA 1
ATOM 651 C C . GLY A 1 88 ? 9.696 -3.775 -14.905 1.00 91.62 88 GLY A C 1
ATOM 652 O O . GLY A 1 88 ? 8.466 -3.780 -14.955 1.00 91.62 88 GLY A O 1
ATOM 653 N N . TYR A 1 89 ? 10.375 -3.652 -13.767 1.00 93.50 89 TYR A N 1
ATOM 654 C CA . TYR A 1 89 ? 9.749 -3.425 -12.473 1.00 93.50 89 TYR A CA 1
ATOM 655 C C . TYR A 1 89 ? 10.092 -2.031 -11.920 1.00 93.50 89 TYR A C 1
ATOM 657 O O . TYR A 1 89 ? 11.268 -1.650 -11.966 1.00 93.50 89 TYR A O 1
ATOM 665 N N . PRO A 1 90 ? 9.090 -1.282 -11.411 1.00 93.44 90 PRO A N 1
ATOM 666 C CA . PRO A 1 90 ? 9.265 0.028 -10.794 1.00 93.44 90 PRO A CA 1
ATOM 667 C C . PRO A 1 90 ? 10.354 0.056 -9.722 1.00 93.44 90 PRO A C 1
ATOM 669 O O . PRO A 1 90 ? 10.395 -0.816 -8.849 1.00 93.44 90 PRO A O 1
ATOM 672 N N . ALA A 1 91 ? 11.208 1.070 -9.786 1.00 91.69 91 ALA A N 1
ATOM 673 C CA . ALA A 1 91 ? 12.353 1.247 -8.906 1.00 91.69 91 ALA A CA 1
ATOM 674 C C . ALA A 1 91 ? 12.326 2.559 -8.111 1.00 91.69 91 ALA A C 1
ATOM 676 O O . ALA A 1 91 ? 12.978 2.610 -7.082 1.00 91.69 91 ALA A O 1
ATOM 677 N N . GLY A 1 92 ? 11.555 3.567 -8.529 1.00 90.75 92 GLY A N 1
ATOM 678 C CA . GLY A 1 92 ? 11.563 4.894 -7.912 1.00 90.75 92 GLY A CA 1
ATOM 679 C C . GLY A 1 92 ? 11.144 5.972 -8.903 1.00 90.75 92 GLY A C 1
ATOM 680 O O . GLY A 1 92 ? 10.446 5.669 -9.871 1.00 90.75 92 GLY A O 1
ATOM 681 N N . THR A 1 93 ? 11.586 7.206 -8.663 1.00 86.75 93 THR A N 1
ATOM 682 C CA . THR A 1 93 ? 11.376 8.369 -9.556 1.00 86.75 93 THR A CA 1
ATOM 683 C C . THR A 1 93 ? 12.631 9.240 -9.729 1.00 86.75 93 THR A C 1
ATOM 685 O O . THR A 1 93 ? 12.627 10.160 -10.545 1.00 86.75 93 THR A O 1
ATOM 688 N N . ASP A 1 94 ? 13.677 9.054 -8.915 1.00 75.12 94 ASP A N 1
ATOM 689 C CA . ASP A 1 94 ? 14.774 10.024 -8.780 1.00 75.12 94 ASP A CA 1
ATOM 690 C C . ASP A 1 94 ? 16.195 9.435 -8.834 1.00 75.12 94 ASP A C 1
ATOM 692 O O . ASP A 1 94 ? 17.157 10.191 -9.006 1.00 75.12 94 ASP A O 1
ATOM 696 N N . ASP A 1 95 ? 16.356 8.116 -8.746 1.00 67.81 95 ASP A N 1
ATOM 697 C CA . ASP A 1 95 ? 17.652 7.447 -8.604 1.00 67.81 95 ASP A CA 1
ATOM 698 C C . ASP A 1 95 ? 17.921 6.317 -9.623 1.00 67.81 95 ASP A C 1
ATOM 700 O O . ASP A 1 95 ? 18.990 5.691 -9.607 1.00 67.81 95 ASP A O 1
ATOM 704 N N . GLY A 1 96 ? 17.039 6.126 -10.610 1.00 73.50 96 GLY A N 1
ATOM 705 C CA . GLY A 1 96 ? 17.266 5.242 -11.749 1.00 73.50 96 GLY A CA 1
ATOM 706 C C . GLY A 1 96 ? 16.749 3.816 -11.539 1.00 73.50 96 GLY A C 1
ATOM 707 O O . GLY A 1 96 ? 15.581 3.583 -11.276 1.00 73.50 96 GLY A O 1
ATOM 708 N N . THR A 1 97 ? 17.583 2.800 -11.776 1.00 81.62 97 THR A N 1
ATOM 709 C CA . THR A 1 97 ? 17.098 1.423 -12.020 1.00 81.62 97 THR A CA 1
ATOM 710 C C . THR A 1 97 ? 17.030 0.515 -10.782 1.00 81.62 97 THR A C 1
ATOM 712 O O . THR A 1 97 ? 16.956 -0.704 -10.949 1.00 81.62 97 THR A O 1
ATOM 715 N N . GLN A 1 98 ? 17.136 1.046 -9.562 1.00 87.56 98 GLN A N 1
ATOM 716 C CA . GLN A 1 98 ? 17.215 0.250 -8.328 1.00 87.56 98 GLN A CA 1
ATOM 717 C C . GLN A 1 98 ? 16.377 0.860 -7.203 1.00 87.56 98 GLN A C 1
ATOM 719 O O . GLN A 1 98 ? 16.280 2.073 -7.124 1.00 87.56 98 GLN A O 1
ATOM 724 N N . VAL A 1 99 ? 15.855 0.018 -6.307 1.00 90.44 99 VAL A N 1
ATOM 725 C CA . VAL A 1 99 ? 15.342 0.468 -5.004 1.00 90.44 99 VAL A CA 1
ATOM 726 C C . VAL A 1 99 ? 16.511 0.480 -4.024 1.00 90.44 99 VAL A C 1
ATOM 728 O O . VAL A 1 99 ? 17.046 -0.574 -3.677 1.00 90.44 99 VAL A O 1
ATOM 731 N N . SER A 1 100 ? 16.918 1.663 -3.584 1.00 88.44 100 SER A N 1
ATOM 732 C CA . SER A 1 100 ? 18.044 1.895 -2.681 1.00 88.44 100 SER A CA 1
ATOM 733 C C . SER A 1 100 ? 17.634 2.518 -1.344 1.00 88.44 100 SER A C 1
ATOM 735 O O . SER A 1 100 ? 18.343 2.357 -0.343 1.00 88.44 100 SER A O 1
ATOM 737 N N . SER A 1 101 ? 16.468 3.157 -1.289 1.00 91.00 101 SER A N 1
ATOM 738 C CA . SER A 1 101 ? 16.002 3.933 -0.151 1.00 91.00 101 SER A CA 1
ATOM 739 C C . SER A 1 101 ? 14.494 3.770 0.106 1.00 91.00 101 SER A C 1
ATOM 741 O O . SER A 1 101 ? 13.737 3.281 -0.737 1.00 91.00 101 SER A O 1
ATOM 743 N N . PRO A 1 102 ? 13.999 4.181 1.288 1.00 91.50 102 PRO A N 1
ATOM 744 C CA . PRO A 1 102 ? 12.563 4.258 1.535 1.00 91.50 102 PRO A CA 1
ATOM 745 C C . PRO A 1 102 ? 11.853 5.317 0.676 1.00 91.50 102 PRO A C 1
ATOM 747 O O . PRO A 1 102 ? 10.633 5.236 0.529 1.00 91.50 102 PRO A O 1
ATOM 750 N N . GLN A 1 103 ? 12.580 6.310 0.147 1.00 93.06 103 GLN A N 1
ATOM 751 C CA . GLN A 1 103 ? 12.033 7.338 -0.741 1.00 93.06 103 GLN A CA 1
ATOM 752 C C . GLN A 1 103 ? 11.571 6.722 -2.058 1.00 93.06 103 GLN A C 1
ATOM 754 O O . GLN A 1 103 ? 10.438 6.970 -2.461 1.00 93.06 103 GLN A O 1
ATOM 759 N N . ASP A 1 104 ? 12.357 5.825 -2.639 1.00 92.69 104 ASP A N 1
ATOM 760 C CA . ASP A 1 104 ? 12.009 5.158 -3.892 1.00 92.69 104 ASP A CA 1
ATOM 761 C C . ASP A 1 104 ? 10.809 4.230 -3.677 1.00 92.69 104 ASP A C 1
ATOM 763 O O . ASP A 1 104 ? 9.874 4.200 -4.471 1.00 92.69 104 ASP A O 1
ATOM 767 N N . CYS A 1 105 ? 10.745 3.549 -2.529 1.00 94.81 105 CYS A N 1
ATOM 768 C CA . CYS A 1 105 ? 9.566 2.771 -2.152 1.00 94.81 105 CYS A CA 1
ATOM 769 C C . CYS A 1 105 ? 8.302 3.626 -2.007 1.00 94.81 105 CYS A C 1
ATOM 771 O O . CYS A 1 105 ? 7.210 3.181 -2.375 1.00 94.81 105 CYS A O 1
ATOM 773 N N . LEU A 1 106 ? 8.428 4.836 -1.458 1.00 94.75 106 LEU A N 1
ATOM 774 C CA . LEU A 1 106 ? 7.318 5.780 -1.349 1.00 94.75 106 LEU A CA 1
ATOM 775 C C . LEU A 1 106 ? 6.901 6.286 -2.736 1.00 94.75 106 LEU A C 1
ATOM 777 O O . LEU A 1 106 ? 5.706 6.369 -3.015 1.00 94.75 106 LEU A O 1
ATOM 781 N N . ALA A 1 107 ? 7.867 6.561 -3.609 1.00 93.56 107 ALA A N 1
ATOM 782 C CA . ALA A 1 107 ? 7.630 6.961 -4.987 1.00 93.56 107 ALA A CA 1
ATOM 783 C C . ALA A 1 107 ? 6.917 5.856 -5.781 1.00 93.56 107 ALA A C 1
ATOM 785 O O . ALA A 1 107 ? 5.886 6.115 -6.393 1.00 93.56 107 ALA A O 1
ATOM 786 N N . VAL A 1 108 ? 7.362 4.599 -5.668 1.00 94.62 108 VAL A N 1
ATOM 787 C CA . VAL A 1 108 ? 6.675 3.437 -6.258 1.00 94.62 108 VAL A CA 1
ATOM 788 C C . VAL A 1 108 ? 5.241 3.321 -5.736 1.00 94.62 108 VAL A C 1
ATOM 790 O O . VAL A 1 108 ? 4.323 3.091 -6.517 1.00 94.62 108 VAL A O 1
ATOM 793 N N . PHE A 1 109 ? 5.014 3.517 -4.434 1.00 95.56 109 PHE A N 1
ATOM 794 C CA . PHE A 1 109 ? 3.663 3.483 -3.868 1.00 95.56 109 PHE A CA 1
ATOM 795 C C . PHE A 1 109 ? 2.748 4.534 -4.496 1.00 95.56 109 PHE A C 1
ATOM 797 O O . PHE A 1 109 ? 1.662 4.192 -4.960 1.00 95.56 109 PHE A O 1
ATOM 804 N N . ASN A 1 110 ? 3.205 5.783 -4.562 1.00 93.81 110 ASN A N 1
ATOM 805 C CA . ASN A 1 110 ? 2.422 6.892 -5.104 1.00 93.81 110 ASN A CA 1
ATOM 806 C C . ASN A 1 110 ? 2.272 6.827 -6.634 1.00 93.81 110 ASN A C 1
ATOM 808 O O . ASN A 1 110 ? 1.228 7.193 -7.161 1.00 93.81 110 ASN A O 1
ATOM 812 N N . GLY A 1 111 ? 3.281 6.331 -7.352 1.00 92.00 111 GLY A N 1
ATOM 813 C CA . GLY A 1 111 ? 3.258 6.226 -8.813 1.00 92.00 111 GLY A CA 1
ATOM 814 C C . GLY A 1 111 ? 2.433 5.048 -9.339 1.00 92.00 111 GLY A C 1
ATOM 815 O O . GLY A 1 111 ? 2.034 5.041 -10.506 1.00 92.00 111 GLY A O 1
ATOM 816 N N . VAL A 1 112 ? 2.157 4.052 -8.490 1.00 93.62 112 VAL A N 1
ATOM 817 C CA . VAL A 1 112 ? 1.371 2.858 -8.843 1.00 93.62 112 VAL A CA 1
ATOM 818 C C . VAL A 1 112 ? -0.062 2.919 -8.303 1.00 93.62 112 VAL A C 1
ATOM 820 O O . VAL A 1 112 ? -0.969 2.340 -8.906 1.00 93.62 112 VAL A O 1
ATOM 823 N N . LEU A 1 113 ? -0.298 3.621 -7.191 1.00 93.44 113 LEU A N 1
ATOM 824 C CA . LEU A 1 113 ? -1.619 3.746 -6.575 1.00 93.44 113 LEU A CA 1
ATOM 825 C C . LEU A 1 113 ? -2.207 5.145 -6.740 1.00 93.44 113 LEU A C 1
ATOM 827 O O . LEU A 1 113 ? -1.592 6.143 -6.394 1.00 93.44 113 LEU A O 1
ATOM 831 N N . ASN A 1 114 ? -3.480 5.197 -7.127 1.00 89.31 114 ASN A N 1
ATOM 832 C CA . ASN A 1 114 ? -4.315 6.382 -6.965 1.00 89.31 114 ASN A CA 1
ATOM 833 C C . ASN A 1 114 ? -5.195 6.190 -5.720 1.00 89.31 114 ASN A C 1
ATOM 835 O O . ASN A 1 114 ? -6.207 5.487 -5.778 1.00 89.31 114 ASN A O 1
ATOM 839 N N . THR A 1 115 ? -4.758 6.718 -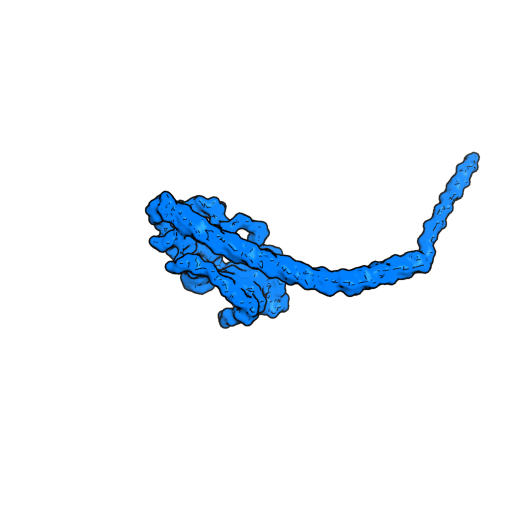4.576 1.00 89.25 115 THR A N 1
ATOM 840 C CA . THR A 1 115 ? -5.395 6.501 -3.271 1.00 89.25 115 THR A CA 1
ATOM 841 C C . THR A 1 115 ? -5.318 7.745 -2.389 1.00 89.25 115 THR A C 1
ATOM 843 O O . THR A 1 115 ? -4.370 8.517 -2.484 1.00 89.25 115 THR A O 1
ATOM 846 N N . ASP A 1 116 ? -6.291 7.896 -1.489 1.00 90.81 116 ASP A N 1
ATOM 847 C CA . ASP A 1 116 ? -6.314 8.952 -0.466 1.00 90.81 116 ASP A CA 1
ATOM 848 C C . ASP A 1 116 ? -5.461 8.602 0.772 1.00 90.81 116 ASP A C 1
ATOM 850 O O . ASP A 1 116 ? -5.389 9.384 1.721 1.00 90.81 116 ASP A O 1
ATOM 854 N N . LEU A 1 117 ? -4.838 7.417 0.794 1.00 92.06 117 LEU A N 1
ATOM 855 C CA . LEU A 1 117 ? -3.993 6.982 1.905 1.00 92.06 117 LEU A CA 1
ATOM 856 C C . LEU A 1 117 ? -2.732 7.831 2.0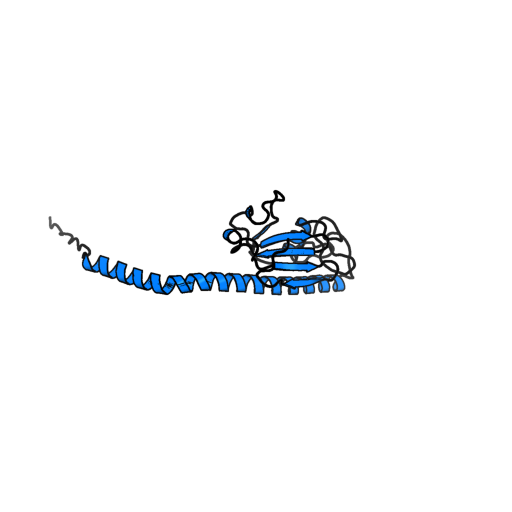16 1.00 92.06 117 LEU A C 1
ATOM 858 O O . LEU A 1 117 ? -2.018 8.055 1.039 1.00 92.06 117 LEU A O 1
ATOM 862 N N . ILE A 1 118 ? -2.398 8.209 3.245 1.00 92.69 118 ILE A N 1
ATOM 863 C CA . ILE A 1 118 ? -1.178 8.958 3.526 1.00 92.69 118 ILE A CA 1
ATOM 864 C C . ILE A 1 118 ? -0.058 7.972 3.855 1.00 92.69 118 ILE A C 1
ATOM 866 O O . ILE A 1 118 ? -0.002 7.410 4.954 1.00 92.69 118 ILE A O 1
ATOM 870 N N . ALA A 1 119 ? 0.851 7.784 2.898 1.00 93.44 119 ALA A N 1
ATOM 871 C CA . ALA A 1 119 ? 2.078 7.019 3.074 1.00 93.44 119 ALA A CA 1
ATOM 872 C C . ALA A 1 119 ? 3.232 7.923 3.536 1.00 93.44 119 ALA A C 1
ATOM 874 O O . ALA A 1 119 ? 3.427 9.019 3.012 1.00 93.44 119 ALA A O 1
ATOM 875 N N . ALA A 1 120 ? 4.008 7.479 4.526 1.00 92.69 120 ALA A N 1
ATOM 876 C CA . ALA A 1 120 ? 5.155 8.232 5.022 1.00 92.69 120 ALA A CA 1
ATOM 877 C C . ALA A 1 120 ? 6.293 7.330 5.502 1.00 92.69 120 ALA A C 1
ATOM 879 O O . ALA A 1 120 ? 6.090 6.212 5.977 1.00 92.69 120 ALA A O 1
ATOM 880 N N . ILE A 1 121 ? 7.509 7.860 5.418 1.00 91.81 121 ILE A N 1
ATOM 881 C CA . ILE A 1 121 ? 8.725 7.182 5.862 1.00 91.81 121 ILE A CA 1
ATOM 882 C C . ILE A 1 121 ? 8.935 7.485 7.353 1.00 91.81 121 ILE A C 1
ATOM 884 O O . ILE A 1 121 ? 8.936 8.659 7.738 1.00 91.81 121 ILE A O 1
ATOM 888 N N . PRO A 1 122 ? 9.107 6.468 8.215 1.00 87.75 122 PRO A N 1
ATOM 889 C CA . PRO A 1 122 ? 9.454 6.675 9.614 1.00 87.75 122 PRO A CA 1
ATOM 890 C C . PRO A 1 122 ? 10.742 7.484 9.791 1.00 87.75 122 PRO A C 1
ATOM 892 O O . PRO A 1 122 ? 11.715 7.287 9.063 1.00 87.75 122 PRO A O 1
ATOM 895 N N . ALA A 1 123 ? 10.787 8.347 10.808 1.00 77.44 123 ALA A N 1
ATOM 896 C CA . ALA A 1 123 ? 12.031 9.006 11.185 1.00 77.44 123 ALA A CA 1
ATOM 897 C C . ALA A 1 123 ? 13.055 7.934 11.602 1.00 77.44 123 ALA A C 1
ATOM 899 O O . ALA A 1 123 ? 12.760 7.078 12.435 1.00 77.44 123 ALA A O 1
ATOM 900 N N . GLY A 1 124 ? 14.260 7.960 11.025 1.00 71.81 124 GLY A N 1
ATOM 901 C CA . GLY A 1 124 ? 15.360 7.032 11.337 1.00 71.81 124 GLY A CA 1
ATOM 902 C C . GLY A 1 124 ? 15.976 7.236 12.729 1.00 71.81 124 GLY A C 1
ATOM 903 O O . GLY A 1 124 ? 17.169 7.037 12.919 1.00 71.81 124 GLY A O 1
ATOM 904 N N . ASP A 1 125 ? 15.180 7.672 13.702 1.00 72.75 125 ASP A N 1
ATOM 905 C CA . ASP A 1 125 ? 15.566 8.036 15.065 1.00 72.75 125 ASP A CA 1
ATOM 906 C C . ASP A 1 125 ? 15.539 6.843 16.043 1.00 72.75 125 ASP A C 1
ATOM 908 O O . ASP A 1 125 ? 15.631 7.022 17.258 1.00 72.75 125 ASP A O 1
ATOM 912 N N . GLY A 1 126 ? 15.382 5.621 15.519 1.00 63.84 126 GLY A N 1
ATOM 913 C CA . GLY A 1 126 ? 15.241 4.387 16.297 1.00 63.84 126 GLY A CA 1
ATOM 914 C C . GLY A 1 126 ? 13.838 4.152 16.870 1.00 63.84 126 GLY A C 1
ATOM 915 O O . GLY A 1 126 ? 13.587 3.085 17.429 1.00 63.84 126 GLY A O 1
ATOM 916 N N . ASN A 1 127 ? 12.905 5.096 16.706 1.00 67.75 127 ASN A N 1
ATOM 917 C CA . ASN A 1 127 ? 11.519 4.958 17.160 1.00 67.75 127 ASN A CA 1
ATOM 918 C C . ASN A 1 127 ? 10.583 4.439 16.058 1.00 67.75 127 ASN A C 1
ATOM 920 O O . ASN A 1 127 ? 9.459 4.020 16.354 1.00 67.75 127 ASN A O 1
ATOM 924 N N . GLY A 1 128 ? 11.046 4.422 14.802 1.00 76.44 128 GLY A N 1
ATOM 925 C CA . GLY A 1 128 ? 10.344 3.824 13.669 1.00 76.44 128 GLY A CA 1
ATOM 926 C C . GLY A 1 128 ? 8.908 4.341 13.547 1.00 76.44 128 GLY A C 1
ATOM 927 O O . GLY A 1 128 ? 8.656 5.545 13.579 1.00 76.44 128 GLY A O 1
ATOM 928 N N . ILE A 1 129 ? 7.946 3.423 13.435 1.00 76.50 129 ILE A N 1
ATOM 929 C CA . ILE A 1 129 ? 6.516 3.728 13.242 1.00 76.50 129 ILE A CA 1
ATOM 930 C C . ILE A 1 129 ? 5.920 4.585 14.378 1.00 76.50 129 ILE A C 1
ATOM 932 O O . ILE A 1 129 ? 4.932 5.288 14.163 1.00 76.50 129 ILE A O 1
ATOM 936 N N . LYS A 1 130 ? 6.513 4.571 15.581 1.00 76.19 130 LYS A N 1
ATOM 937 C CA . LYS A 1 130 ? 5.959 5.248 16.768 1.00 76.19 130 LYS A CA 1
ATOM 938 C C . LYS A 1 130 ? 5.930 6.773 16.645 1.00 76.19 130 LYS A C 1
ATOM 940 O O . LYS A 1 130 ? 5.090 7.401 17.281 1.00 76.19 130 LYS A O 1
ATOM 945 N N . ASN A 1 131 ? 6.807 7.346 15.821 1.00 78.38 131 ASN A N 1
ATOM 946 C CA . ASN A 1 131 ? 6.931 8.795 15.644 1.00 78.38 131 ASN A CA 1
ATOM 947 C C . ASN A 1 131 ? 6.309 9.308 14.335 1.00 78.38 131 ASN A C 1
ATOM 949 O O . ASN A 1 131 ? 6.513 10.463 13.964 1.00 78.38 131 ASN A O 1
ATOM 953 N N . LEU A 1 132 ? 5.530 8.478 13.636 1.00 83.81 132 LEU A N 1
ATOM 954 C CA . LEU A 1 132 ? 4.747 8.934 12.490 1.00 83.81 132 LEU A CA 1
ATOM 955 C C . LEU A 1 132 ? 3.597 9.847 12.934 1.00 83.81 132 LEU A C 1
ATOM 957 O O . LEU A 1 132 ? 2.944 9.605 13.952 1.0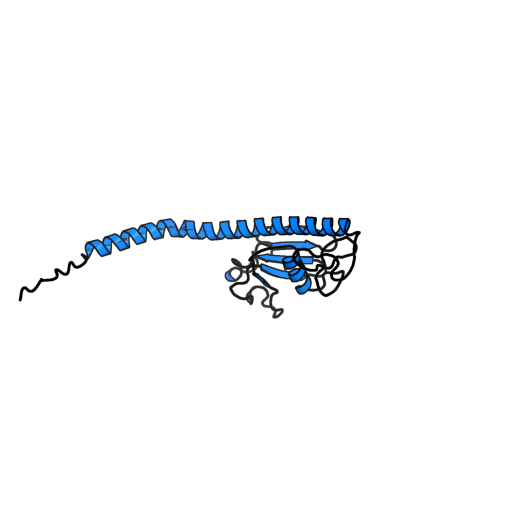0 83.81 132 LEU A O 1
ATOM 961 N N . ALA A 1 133 ? 3.312 10.876 12.131 1.00 84.38 133 ALA A N 1
ATOM 962 C CA . ALA A 1 133 ? 2.207 11.798 12.383 1.00 84.38 133 ALA A CA 1
ATOM 963 C C . ALA A 1 133 ? 0.867 11.050 12.480 1.00 84.38 133 ALA A C 1
ATOM 965 O O . ALA A 1 133 ? 0.670 10.015 11.842 1.00 84.38 133 ALA A O 1
ATOM 966 N N . ALA A 1 134 ? -0.074 11.561 13.282 1.00 81.50 134 ALA A N 1
ATOM 967 C CA . ALA A 1 134 ? -1.320 10.861 13.617 1.00 81.50 134 ALA A CA 1
ATOM 968 C C . ALA A 1 134 ? -2.162 10.461 12.390 1.00 81.50 134 ALA A C 1
ATOM 970 O O . ALA A 1 134 ? -2.782 9.403 12.414 1.00 81.50 134 ALA A O 1
ATOM 971 N N . ASN A 1 135 ? -2.103 11.246 11.316 1.00 86.12 135 ASN A N 1
ATOM 972 C CA . ASN A 1 135 ? -2.821 11.046 10.056 1.00 86.12 135 ASN A CA 1
ATOM 973 C C . ASN A 1 135 ? -2.131 10.102 9.056 1.00 86.12 135 ASN A C 1
ATOM 975 O O . ASN A 1 135 ? -2.678 9.884 7.989 1.00 86.12 135 ASN A O 1
ATOM 979 N N . VAL A 1 136 ? -0.932 9.589 9.346 1.00 89.12 136 VAL A N 1
ATOM 980 C CA . VAL A 1 136 ? -0.275 8.609 8.466 1.00 89.12 136 VAL A CA 1
ATOM 981 C C . VAL A 1 136 ? -0.996 7.269 8.566 1.00 89.12 136 VAL A C 1
ATOM 983 O O . VAL A 1 136 ? -1.157 6.763 9.684 1.00 89.12 136 VAL A O 1
ATOM 986 N N . ASP A 1 137 ? -1.355 6.700 7.418 1.00 89.88 137 ASP A N 1
ATOM 987 C CA . ASP A 1 137 ? -2.038 5.410 7.283 1.00 89.88 137 ASP A CA 1
ATOM 988 C C . ASP A 1 137 ? -1.061 4.273 6.987 1.00 89.88 137 ASP A C 1
ATOM 990 O O . ASP A 1 137 ? -1.227 3.169 7.507 1.00 89.88 137 ASP A O 1
ATOM 994 N N . VAL A 1 138 ? -0.025 4.551 6.188 1.00 91.50 138 VAL A N 1
ATOM 995 C CA . VAL A 1 138 ? 0.962 3.564 5.734 1.00 91.50 138 VAL A CA 1
ATOM 996 C C . VAL A 1 138 ? 2.374 4.042 6.069 1.00 91.50 138 VAL A C 1
ATOM 998 O O . VAL A 1 138 ? 2.794 5.128 5.678 1.00 91.50 138 VAL A O 1
ATOM 1001 N N . ALA A 1 139 ? 3.129 3.225 6.793 1.00 91.38 139 ALA A N 1
ATOM 1002 C CA . ALA A 1 139 ? 4.562 3.401 6.967 1.00 91.38 139 ALA A CA 1
ATOM 1003 C C . ALA A 1 139 ? 5.315 2.718 5.824 1.00 91.38 139 ALA A C 1
ATOM 1005 O O . ALA A 1 139 ? 5.029 1.564 5.503 1.00 91.38 139 ALA A O 1
ATOM 1006 N N . VAL A 1 140 ? 6.294 3.418 5.257 1.00 93.06 140 VAL A N 1
ATOM 1007 C CA . VAL A 1 140 ? 7.122 2.922 4.154 1.00 93.06 140 VAL A CA 1
ATOM 1008 C C . VAL A 1 140 ? 8.561 2.755 4.617 1.00 93.06 140 VAL A C 1
ATOM 1010 O O . VAL A 1 140 ? 9.168 3.696 5.130 1.00 93.06 140 VAL A O 1
ATOM 1013 N N . THR A 1 141 ? 9.117 1.563 4.435 1.00 91.12 141 THR A N 1
ATOM 1014 C CA . THR A 1 141 ? 10.535 1.277 4.688 1.00 91.12 141 THR A CA 1
ATOM 1015 C C . THR A 1 141 ? 11.119 0.446 3.550 1.00 91.12 141 THR A C 1
ATOM 1017 O O . THR A 1 141 ? 10.382 -0.162 2.771 1.00 91.12 141 THR A O 1
ATOM 1020 N N . ASN A 1 142 ? 12.447 0.400 3.451 1.00 91.38 142 ASN A N 1
ATOM 1021 C CA . ASN A 1 142 ? 13.136 -0.518 2.551 1.00 91.38 142 ASN A CA 1
ATOM 1022 C C . ASN A 1 142 ? 14.165 -1.362 3.309 1.00 91.38 142 ASN A C 1
ATOM 1024 O O . ASN A 1 142 ? 14.655 -0.987 4.375 1.00 91.38 142 ASN A O 1
ATOM 1028 N N . ASN A 1 143 ? 14.494 -2.515 2.739 1.00 89.06 143 ASN A N 1
ATOM 1029 C CA . ASN A 1 143 ? 15.688 -3.269 3.087 1.00 89.06 143 ASN A CA 1
ATOM 1030 C C . ASN A 1 143 ? 16.292 -3.813 1.797 1.00 89.06 143 ASN A C 1
ATOM 1032 O O . ASN A 1 143 ? 15.731 -4.742 1.206 1.00 89.06 143 ASN A O 1
ATOM 1036 N N . ALA A 1 144 ? 17.410 -3.215 1.380 1.00 87.69 144 ALA A N 1
ATOM 1037 C CA . ALA A 1 144 ? 18.005 -3.447 0.069 1.00 87.69 144 ALA A CA 1
ATOM 1038 C C . ALA A 1 144 ? 16.915 -3.368 -1.018 1.00 87.69 144 ALA A C 1
ATOM 1040 O O . ALA A 1 144 ? 16.164 -2.395 -1.079 1.00 87.69 144 ALA A O 1
ATOM 1041 N N . ASP A 1 145 ? 16.764 -4.450 -1.773 1.00 89.12 145 ASP A N 1
ATOM 1042 C CA . ASP A 1 145 ? 15.916 -4.578 -2.951 1.00 89.12 145 ASP A CA 1
ATOM 1043 C C . ASP A 1 145 ? 14.411 -4.766 -2.650 1.00 89.12 145 ASP A C 1
ATOM 1045 O O . ASP A 1 145 ? 13.630 -5.170 -3.518 1.00 89.12 145 ASP A O 1
ATOM 1049 N N . THR A 1 146 ? 13.997 -4.567 -1.397 1.00 91.44 146 THR A N 1
ATOM 1050 C CA . THR A 1 146 ? 12.631 -4.839 -0.936 1.00 91.44 146 THR A CA 1
ATOM 1051 C C . THR A 1 146 ? 11.999 -3.614 -0.297 1.00 91.44 146 THR A C 1
ATOM 1053 O O . THR A 1 146 ? 12.523 -3.095 0.689 1.00 91.44 146 THR A O 1
ATOM 1056 N N . CYS A 1 147 ? 10.822 -3.237 -0.788 1.00 94.94 147 CYS A N 1
ATOM 1057 C CA . CYS A 1 147 ? 9.943 -2.264 -0.150 1.00 94.94 147 CYS A CA 1
ATOM 1058 C C . CYS A 1 147 ? 8.976 -2.953 0.808 1.00 94.94 147 CYS A C 1
ATOM 1060 O O . CYS A 1 147 ? 8.430 -4.011 0.488 1.00 94.94 147 CYS A O 1
ATOM 1062 N N . TYR A 1 148 ? 8.732 -2.333 1.958 1.00 92.25 148 TYR A N 1
ATOM 1063 C CA . TYR A 1 148 ? 7.748 -2.762 2.944 1.00 92.25 148 TYR A CA 1
ATOM 1064 C C . TYR A 1 148 ? 6.731 -1.646 3.164 1.00 92.25 148 TYR A C 1
ATOM 1066 O O . TYR A 1 148 ? 7.098 -0.493 3.406 1.00 92.25 148 TYR A O 1
ATOM 1074 N N . TYR A 1 149 ? 5.455 -2.015 3.100 1.00 92.94 149 TYR A N 1
ATOM 1075 C CA . TYR A 1 149 ? 4.322 -1.126 3.311 1.00 92.94 149 TYR A CA 1
ATOM 1076 C C . TYR A 1 149 ? 3.501 -1.647 4.482 1.00 92.94 149 TYR A C 1
ATOM 1078 O O . TYR A 1 149 ? 2.879 -2.708 4.396 1.00 92.94 149 TYR A O 1
ATOM 1086 N N . THR A 1 150 ? 3.507 -0.899 5.580 1.00 89.19 150 THR A N 1
ATOM 1087 C CA . THR A 1 150 ? 2.923 -1.317 6.856 1.00 89.19 150 THR A CA 1
ATOM 1088 C C . THR A 1 150 ? 1.754 -0.416 7.208 1.00 89.19 150 THR A C 1
ATOM 1090 O O . THR A 1 150 ? 1.925 0.793 7.302 1.00 89.19 150 THR A O 1
ATOM 1093 N N . PHE A 1 151 ? 0.568 -0.973 7.432 1.00 88.25 151 PHE A N 1
ATOM 1094 C CA . PHE A 1 151 ? -0.627 -0.196 7.767 1.00 88.25 151 PHE A CA 1
ATOM 1095 C C . PHE A 1 151 ? -0.656 0.122 9.265 1.00 88.25 151 PHE A C 1
ATOM 1097 O O . PHE A 1 151 ? -0.623 -0.782 10.093 1.00 88.25 151 PHE A O 1
ATOM 1104 N N . VAL A 1 152 ? -0.679 1.410 9.626 1.00 82.00 152 VAL A N 1
ATOM 1105 C CA . VAL A 1 152 ? -0.377 1.880 10.992 1.00 82.00 152 VAL A CA 1
ATOM 1106 C C . VAL A 1 152 ? -1.545 2.519 11.734 1.00 82.00 152 VAL A C 1
ATOM 1108 O O . VAL A 1 152 ? -1.383 2.844 12.913 1.00 82.00 152 VAL A O 1
ATOM 1111 N N . SER A 1 153 ? -2.712 2.703 11.106 1.00 66.06 153 SER A N 1
ATOM 1112 C CA . SER A 1 153 ? -3.847 3.387 11.749 1.00 66.06 153 SER A CA 1
ATOM 1113 C C . SER A 1 153 ? -4.367 2.658 13.000 1.00 66.06 153 SER A C 1
ATOM 1115 O O . SER A 1 153 ? -4.931 3.304 13.878 1.00 66.06 153 SER A O 1
ATOM 1117 N N . GLU A 1 154 ? -4.094 1.355 13.147 1.00 58.09 154 GLU A N 1
ATOM 1118 C CA . GLU A 1 154 ? -4.350 0.584 14.377 1.00 58.09 154 GLU A CA 1
ATOM 1119 C C . GLU A 1 154 ? -3.092 0.331 15.227 1.00 58.09 154 GLU A C 1
ATOM 1121 O O . GLU A 1 154 ? -3.183 -0.010 16.404 1.00 58.09 154 GLU A O 1
ATOM 1126 N N . SER A 1 155 ? -1.894 0.503 14.665 1.00 56.84 155 SER A N 1
ATOM 1127 C CA . SER A 1 155 ? -0.652 -0.058 15.223 1.00 56.84 155 SER A CA 1
ATOM 1128 C C . SER A 1 155 ? 0.214 0.937 15.993 1.00 56.84 155 SER A C 1
ATOM 1130 O O . SER A 1 155 ? 1.108 0.512 16.729 1.00 56.84 155 SER A O 1
ATOM 1132 N N . LYS A 1 156 ? -0.061 2.249 15.902 1.00 62.34 156 LYS A N 1
ATOM 1133 C CA . LYS A 1 156 ? 0.687 3.281 16.657 1.00 62.34 156 LYS A CA 1
ATOM 1134 C C . LYS A 1 156 ? 0.666 3.037 18.171 1.00 62.34 156 LYS A C 1
ATOM 1136 O O . LYS A 1 156 ? 1.633 3.364 18.853 1.00 62.34 156 LYS A O 1
ATOM 1141 N N . ALA A 1 157 ? -0.402 2.420 18.684 1.00 51.62 157 ALA A N 1
ATOM 1142 C CA . ALA A 1 157 ? -0.565 2.102 20.103 1.00 51.62 157 ALA A CA 1
ATOM 1143 C C . ALA A 1 157 ? -0.180 0.657 20.487 1.00 51.62 157 ALA A C 1
ATOM 1145 O O . ALA A 1 157 ? 0.069 0.396 21.661 1.00 51.62 157 ALA A O 1
ATOM 1146 N N . VAL A 1 158 ? -0.134 -0.283 19.533 1.00 49.72 158 VAL A N 1
ATOM 1147 C CA . VAL A 1 158 ? -0.143 -1.739 19.817 1.00 49.72 158 VAL A CA 1
ATOM 1148 C C . VAL A 1 158 ? 1.220 -2.408 19.572 1.00 49.72 158 VAL A C 1
ATOM 1150 O O . VAL A 1 158 ? 1.442 -3.549 19.970 1.00 49.72 158 VAL A O 1
ATOM 1153 N N . GLY A 1 159 ? 2.179 -1.696 18.972 1.00 53.72 159 GLY A N 1
ATOM 1154 C CA . GLY A 1 159 ? 3.428 -2.315 18.529 1.00 53.72 159 GLY A CA 1
ATOM 1155 C C . GLY A 1 159 ? 3.215 -3.218 17.308 1.00 53.72 159 GLY A C 1
ATOM 1156 O O . GLY A 1 159 ? 2.105 -3.351 16.806 1.00 53.72 159 GLY A O 1
ATOM 1157 N N . TYR A 1 160 ? 4.316 -3.789 16.824 1.00 52.12 160 TYR A N 1
ATOM 1158 C CA . TYR A 1 160 ? 4.602 -4.410 15.518 1.00 52.12 160 TYR A CA 1
ATOM 1159 C C . TYR A 1 160 ? 3.636 -5.466 14.907 1.00 52.12 160 TYR A C 1
ATOM 1161 O O . TYR A 1 160 ? 4.003 -6.115 13.935 1.00 52.12 160 TYR A O 1
ATOM 1169 N N . ASN A 1 161 ? 2.405 -5.640 15.392 1.00 58.16 161 ASN A N 1
ATOM 1170 C CA . ASN A 1 161 ? 1.395 -6.544 14.811 1.00 58.16 161 ASN A CA 1
ATOM 1171 C C . ASN A 1 161 ? 0.599 -5.913 13.651 1.00 58.16 161 ASN A C 1
ATOM 1173 O O . ASN A 1 161 ? -0.530 -6.313 13.376 1.00 58.16 161 ASN A O 1
ATOM 1177 N N . ALA A 1 162 ? 1.167 -4.904 12.997 1.00 73.31 162 ALA A N 1
ATOM 1178 C CA . ALA A 1 162 ? 0.570 -4.246 11.847 1.00 73.31 162 ALA A CA 1
ATOM 1179 C C . ALA A 1 162 ? 0.490 -5.202 10.650 1.00 73.31 162 ALA A C 1
ATOM 1181 O O . ALA A 1 162 ? 1.429 -5.962 10.395 1.00 73.31 162 ALA A O 1
ATOM 1182 N N . ARG A 1 163 ? -0.599 -5.136 9.877 1.00 82.06 163 ARG A N 1
ATOM 1183 C CA . ARG A 1 163 ? -0.635 -5.799 8.570 1.00 82.06 163 ARG A CA 1
ATOM 1184 C C . ARG A 1 163 ? 0.331 -5.092 7.632 1.00 82.06 163 ARG A C 1
ATOM 1186 O O . ARG A 1 163 ? 0.408 -3.863 7.608 1.00 82.06 163 ARG A O 1
ATOM 1193 N N . GLN A 1 164 ? 1.069 -5.877 6.866 1.00 87.25 164 GLN A N 1
ATOM 1194 C CA . GLN A 1 164 ? 2.061 -5.362 5.939 1.00 87.25 164 GLN A CA 1
ATOM 1195 C C . GLN A 1 164 ? 2.148 -6.245 4.702 1.00 87.25 164 GLN A C 1
ATOM 1197 O O . GLN A 1 164 ? 1.907 -7.452 4.757 1.00 87.25 164 GLN A O 1
ATOM 1202 N N . PHE A 1 165 ? 2.542 -5.645 3.591 1.00 92.69 165 PHE A N 1
ATOM 1203 C CA . PHE A 1 165 ? 2.961 -6.375 2.406 1.00 92.69 165 PHE A CA 1
ATOM 1204 C C . PHE A 1 165 ? 4.310 -5.847 1.936 1.00 92.69 165 PHE A C 1
ATOM 1206 O O . PHE A 1 165 ? 4.704 -4.723 2.251 1.00 92.69 165 PHE A O 1
ATOM 1213 N N . ARG A 1 166 ? 5.029 -6.683 1.192 1.00 93.38 166 ARG A N 1
ATOM 1214 C CA . ARG A 1 166 ? 6.287 -6.307 0.554 1.00 93.38 166 ARG A CA 1
ATOM 1215 C C . ARG A 1 166 ? 6.197 -6.352 -0.953 1.00 93.38 166 ARG A C 1
ATOM 1217 O O . ARG A 1 166 ? 5.399 -7.104 -1.511 1.00 93.38 166 ARG A O 1
ATOM 1224 N N . TYR A 1 167 ? 7.107 -5.613 -1.561 1.00 96.19 167 TYR A N 1
ATOM 1225 C CA . TYR A 1 167 ? 7.393 -5.625 -2.980 1.00 96.19 167 TYR A CA 1
ATOM 1226 C C . TYR A 1 167 ? 8.890 -5.885 -3.201 1.00 96.19 167 TYR A C 1
ATOM 1228 O O . TYR A 1 167 ? 9.727 -5.173 -2.646 1.00 96.19 167 TYR A O 1
ATOM 1236 N N . LEU A 1 168 ? 9.223 -6.926 -3.970 1.00 94.19 168 LEU A N 1
ATOM 1237 C CA . LEU A 1 168 ? 10.591 -7.244 -4.395 1.00 94.19 168 LEU A CA 1
ATOM 1238 C C . LEU A 1 168 ? 10.837 -6.666 -5.791 1.00 94.19 168 LEU A C 1
ATOM 1240 O O . LEU A 1 168 ? 10.277 -7.170 -6.766 1.00 94.19 168 LEU A O 1
ATOM 1244 N N . TYR A 1 169 ? 11.709 -5.663 -5.919 1.00 90.12 169 TYR A N 1
ATOM 1245 C CA . TYR A 1 169 ? 11.915 -5.016 -7.223 1.00 90.12 169 TYR A CA 1
ATOM 1246 C C . TYR A 1 169 ? 12.580 -5.950 -8.246 1.00 90.12 169 TYR A C 1
ATOM 1248 O O . TYR A 1 169 ? 12.367 -5.830 -9.450 1.00 90.12 169 TYR A O 1
ATOM 1256 N N . THR A 1 170 ? 13.395 -6.902 -7.786 1.00 91.31 170 THR A N 1
ATOM 1257 C CA . THR A 1 170 ? 14.135 -7.823 -8.661 1.00 91.31 170 THR A CA 1
ATOM 1258 C C . THR A 1 170 ? 13.250 -8.887 -9.301 1.00 91.31 170 THR A C 1
ATOM 1260 O O . THR A 1 170 ? 13.621 -9.429 -10.339 1.00 91.31 170 THR A O 1
ATOM 1263 N N . THR A 1 171 ? 12.090 -9.194 -8.717 1.00 93.56 171 THR A N 1
ATOM 1264 C CA . THR A 1 171 ? 11.179 -10.226 -9.237 1.00 93.56 171 THR A CA 1
ATOM 1265 C C . THR A 1 171 ? 9.800 -9.703 -9.606 1.00 93.56 171 THR A C 1
ATOM 1267 O O . THR A 1 171 ? 9.087 -10.400 -10.322 1.00 93.56 171 THR A O 1
ATOM 1270 N N . GLY A 1 172 ? 9.420 -8.506 -9.152 1.00 93.12 172 GLY A N 1
ATOM 1271 C CA . GLY A 1 172 ? 8.057 -7.997 -9.295 1.00 93.12 172 GLY A CA 1
ATOM 1272 C C . GLY A 1 172 ? 7.096 -8.516 -8.224 1.00 93.12 172 GLY A C 1
ATOM 1273 O O . GLY A 1 172 ? 5.918 -8.161 -8.227 1.00 93.12 172 GLY A O 1
ATOM 1274 N N . ASP A 1 173 ? 7.562 -9.373 -7.310 1.00 94.75 173 ASP A N 1
ATOM 1275 C CA . ASP A 1 173 ? 6.678 -10.073 -6.385 1.00 94.75 173 ASP A CA 1
ATOM 1276 C C . ASP A 1 173 ? 6.091 -9.130 -5.338 1.00 94.75 173 ASP A C 1
ATOM 1278 O O . ASP A 1 173 ? 6.812 -8.515 -4.550 1.00 94.75 173 ASP A O 1
ATOM 1282 N N . VAL A 1 174 ? 4.759 -9.103 -5.277 1.00 96.19 174 VAL A N 1
ATOM 1283 C CA . VAL A 1 174 ? 3.991 -8.450 -4.215 1.00 96.19 174 VAL A CA 1
ATOM 1284 C C . VAL A 1 174 ? 3.397 -9.524 -3.307 1.00 96.19 174 VAL A C 1
ATOM 1286 O O . VAL A 1 174 ? 2.572 -10.331 -3.750 1.00 96.19 174 VAL A O 1
ATOM 1289 N N . VAL A 1 175 ? 3.830 -9.550 -2.044 1.00 92.56 175 VAL A N 1
ATOM 1290 C CA . VAL A 1 175 ? 3.485 -10.603 -1.073 1.00 92.56 175 VAL A CA 1
ATOM 1291 C C . VAL A 1 175 ? 3.026 -9.984 0.240 1.00 92.56 175 VAL A C 1
ATOM 1293 O O . VAL A 1 175 ? 3.750 -9.198 0.849 1.00 92.56 175 VAL A O 1
ATOM 1296 N N . GLU A 1 176 ? 1.838 -10.368 0.693 1.00 89.38 176 GLU A N 1
ATOM 1297 C CA . GLU A 1 176 ? 1.342 -10.048 2.030 1.00 89.38 176 GLU A CA 1
ATOM 1298 C C . GLU A 1 176 ? 2.053 -10.895 3.097 1.00 89.38 176 GLU A C 1
ATOM 1300 O O . GLU A 1 176 ? 2.286 -12.091 2.906 1.00 89.38 176 GLU A O 1
ATOM 1305 N N . PHE A 1 177 ? 2.349 -10.291 4.249 1.00 79.38 177 PHE A N 1
ATOM 1306 C CA . PHE A 1 177 ? 2.696 -11.037 5.452 1.00 79.38 177 PHE A CA 1
ATOM 1307 C C . PHE A 1 177 ? 1.457 -11.250 6.325 1.00 79.38 177 PHE A C 1
ATOM 1309 O O . PHE A 1 177 ? 0.695 -10.304 6.538 1.00 79.38 177 PHE A O 1
ATOM 1316 N N . PRO A 1 178 ? 1.274 -12.451 6.899 1.00 60.03 178 PRO A N 1
ATOM 1317 C CA . PRO A 1 178 ? 0.206 -12.667 7.861 1.00 60.03 178 PRO A CA 1
ATOM 1318 C C . PRO A 1 178 ? 0.358 -11.723 9.065 1.00 60.03 178 PRO A C 1
ATOM 1320 O O . PRO A 1 178 ? 1.472 -11.451 9.525 1.00 60.03 178 PRO A O 1
ATOM 1323 N N . ALA A 1 179 ? -0.772 -11.233 9.583 1.00 52.94 179 ALA A N 1
ATOM 1324 C CA . ALA A 1 179 ? -0.815 -10.400 10.782 1.00 52.94 179 ALA A CA 1
ATOM 1325 C C . ALA A 1 179 ? -0.092 -11.087 11.961 1.00 52.94 179 ALA A C 1
ATOM 1327 O O . ALA A 1 179 ? -0.283 -12.279 12.204 1.00 52.94 179 ALA A O 1
ATOM 1328 N N . GLY A 1 180 ? 0.741 -10.336 12.691 1.00 49.88 180 GLY A N 1
ATOM 1329 C CA . GLY A 1 180 ? 1.523 -10.847 13.828 1.00 49.88 180 GLY A CA 1
ATOM 1330 C C . GLY A 1 180 ? 2.943 -11.332 13.500 1.00 49.88 180 GLY A C 1
ATOM 1331 O O . GLY A 1 180 ? 3.613 -11.874 14.378 1.00 49.88 180 GLY A O 1
ATOM 1332 N N . PHE A 1 181 ? 3.428 -11.135 12.268 1.00 47.62 181 PHE A N 1
ATOM 1333 C CA . PHE A 1 181 ? 4.839 -11.332 11.928 1.00 47.62 181 PHE A CA 1
ATOM 1334 C C . PHE A 1 181 ? 5.659 -10.069 12.228 1.00 47.62 181 PHE A C 1
ATOM 1336 O O . PHE A 1 181 ? 5.691 -9.118 11.446 1.00 47.62 181 PHE A O 1
ATOM 1343 N N . THR A 1 182 ? 6.340 -10.075 13.370 1.00 42.69 182 THR A N 1
ATOM 1344 C CA . THR A 1 182 ? 7.368 -9.099 13.737 1.00 42.69 182 THR A CA 1
ATOM 1345 C C . THR A 1 182 ? 8.653 -9.380 12.964 1.00 42.69 182 THR A C 1
ATOM 1347 O O . THR A 1 182 ? 9.286 -10.415 13.172 1.00 42.69 182 THR A O 1
ATOM 1350 N N . ILE A 1 183 ? 9.068 -8.457 12.096 1.00 44.47 183 ILE A N 1
ATOM 1351 C CA . ILE A 1 183 ? 10.447 -8.442 11.585 1.00 44.47 183 ILE A CA 1
ATOM 1352 C C . ILE A 1 183 ? 11.340 -7.890 12.719 1.00 44.47 183 ILE A C 1
ATOM 1354 O O . ILE A 1 183 ? 10.898 -6.950 13.387 1.00 44.47 183 ILE A O 1
ATOM 1358 N N . PRO A 1 184 ? 12.512 -8.494 12.999 1.00 40.09 184 PRO A N 1
ATOM 1359 C CA . PRO A 1 184 ? 13.441 -8.038 14.039 1.00 40.09 184 PRO A CA 1
ATOM 1360 C C . PRO A 1 184 ? 13.897 -6.584 13.882 1.00 40.09 184 PRO A C 1
ATOM 1362 O O . PRO A 1 184 ? 13.973 -6.101 12.729 1.00 40.09 184 PRO A O 1
#

pLDDT: mean 84.08, std 13.18, range [40.09, 96.94]

Foldseek 3Di:
DDDPDDDDPDDDPVNVVVVVVVVVVVCVVVVVVVVVVVVVVLVVVVVVLLVQLLVLQVVQQVVCVVLVNDFWAQRDQALHSFHDASNRGTAAHPDTHAPDWLRRLVRSSRRSDDDPAAEDEADPPVCGLLPDDQRHQWYWTDDGQKIKTWGPNPDNPPPDQTWIWMAGRVPRDIGTDPGPDDDD

Secondary structure (DSSP, 8-state):
---------PPPHHHHHHHHHHHHHHHHHHHHHHHHHHHHHHHHHHHHHHHHHHHHHHHHHHHHHHTT---EEEEEESSSEEEE-TTS-EEESSS-SS--SHHHHHHHHHHH---S--EEPPPTTTTGGGGS-TT--EEEEEETTEEEEEE-TTTTTT-S---EEEEETTT--EEEEPTT----

Radius of gyration: 25.37 Å; chains: 1; bounding box: 72×59×62 Å

Organism: NCBI:txid1655234